Protein AF-A0A368GIK4-F1 (afdb_monomer_lite)

Sequence (205 aa):
LLLTFELLCTNVVSFQTNCDSGSQEEAEYNGGAEPEPEPLPSPTHKPSRCASDEFMCGDGSCIEKSLECNRKYDCADGTDETECEYFKAVMSRRKEEEQNGRNGNHHHGYGVPDRNNGNGHEEEAERRSEEDARRREEHERRLEIETKRRQEEEERRREEERRRQHEQSYTTNPPATVQFKEEYDDELPCLDHEFQCHTGECIDK

Radius of gyration: 47.11 Å; chains: 1; bounding box: 109×74×122 Å

Structure (mmCIF, N/CA/C/O backbone):
data_AF-A0A368GIK4-F1
#
_entry.id   AF-A0A368GIK4-F1
#
loop_
_atom_site.group_PDB
_atom_site.id
_atom_site.type_symbol
_atom_site.label_atom_id
_atom_site.label_alt_id
_atom_site.label_comp_id
_atom_site.label_asym_id
_atom_site.label_entity_id
_atom_site.label_seq_id
_atom_site.pdbx_PDB_ins_code
_atom_site.Cartn_x
_atom_site.Cartn_y
_atom_site.Cartn_z
_atom_site.occupancy
_atom_site.B_iso_or_equiv
_atom_site.auth_seq_id
_atom_site.auth_comp_id
_atom_site.auth_asym_id
_atom_site.auth_atom_id
_atom_site.pdbx_PDB_model_num
ATOM 1 N N . LEU A 1 1 ? -42.879 -43.380 15.498 1.00 41.62 1 LEU A N 1
ATOM 2 C CA . LEU A 1 1 ? -42.433 -43.842 14.163 1.00 41.62 1 LEU A CA 1
ATOM 3 C C . LEU A 1 1 ? -41.113 -43.151 13.868 1.00 41.62 1 LEU A C 1
ATOM 5 O O . LEU A 1 1 ? -41.017 -41.960 14.128 1.00 41.62 1 LEU A O 1
ATOM 9 N N . LEU A 1 2 ? -40.093 -43.918 13.489 1.00 38.62 2 LEU A N 1
ATOM 10 C CA . LEU A 1 2 ? -38.705 -43.457 13.367 1.00 38.62 2 LEU A CA 1
ATOM 11 C C . LEU A 1 2 ? -38.378 -42.975 11.945 1.00 38.62 2 LEU A C 1
ATOM 13 O O . LEU A 1 2 ? -39.069 -43.346 11.001 1.00 38.62 2 LEU A O 1
ATOM 17 N N . LEU A 1 3 ? -37.223 -42.303 11.857 1.00 40.81 3 LEU A N 1
ATOM 18 C CA . LEU A 1 3 ? -36.368 -42.059 10.683 1.00 40.81 3 LEU A CA 1
ATOM 19 C C . LEU A 1 3 ? -36.493 -40.692 9.999 1.00 40.81 3 LEU A C 1
ATOM 21 O O . LEU A 1 3 ? -36.991 -40.547 8.888 1.00 40.81 3 LEU A O 1
ATOM 25 N N . THR A 1 4 ? -35.852 -39.715 10.637 1.00 51.75 4 THR A N 1
ATOM 26 C CA . THR A 1 4 ? -34.975 -38.775 9.930 1.00 51.75 4 THR A CA 1
ATOM 27 C C . THR A 1 4 ? -33.837 -39.537 9.241 1.00 51.75 4 THR A C 1
ATOM 29 O O . THR A 1 4 ? -33.138 -40.306 9.905 1.00 51.75 4 THR A O 1
ATOM 32 N N . PHE A 1 5 ? -33.584 -39.271 7.961 1.00 49.12 5 PHE A N 1
ATOM 33 C CA . PHE A 1 5 ? -32.257 -39.461 7.376 1.00 49.12 5 PHE A CA 1
ATOM 34 C C . PHE A 1 5 ? -32.032 -38.400 6.301 1.00 49.12 5 PHE A C 1
ATOM 36 O O . PHE A 1 5 ? -32.886 -38.197 5.439 1.00 49.12 5 PHE A O 1
ATOM 43 N N . GLU A 1 6 ? -30.910 -37.694 6.388 1.00 49.44 6 GLU A N 1
ATOM 44 C CA . GLU A 1 6 ? -30.492 -36.752 5.354 1.00 49.44 6 GLU A CA 1
ATOM 45 C C . GLU A 1 6 ? -30.046 -37.497 4.096 1.00 49.44 6 GLU A C 1
ATOM 47 O O . GLU A 1 6 ? -29.487 -38.590 4.182 1.00 49.44 6 GLU A O 1
ATOM 52 N N . LEU A 1 7 ? -30.161 -36.842 2.942 1.00 52.94 7 LEU A N 1
ATOM 53 C CA . LEU A 1 7 ? -29.124 -36.940 1.920 1.00 52.94 7 LEU A CA 1
ATOM 54 C C . LEU A 1 7 ? -28.971 -35.568 1.251 1.00 52.94 7 LEU A C 1
ATOM 56 O O . LEU A 1 7 ? -29.885 -35.079 0.588 1.00 52.94 7 LEU A O 1
ATOM 60 N N . LEU A 1 8 ? -27.822 -34.935 1.477 1.00 51.66 8 LEU A N 1
ATOM 61 C CA . LEU A 1 8 ? -27.397 -33.720 0.782 1.00 51.66 8 LEU A CA 1
ATOM 62 C C . LEU A 1 8 ? -26.739 -34.065 -0.566 1.00 51.66 8 LEU A C 1
ATOM 64 O O . LEU A 1 8 ? -26.284 -35.190 -0.767 1.00 51.66 8 LEU A O 1
ATOM 68 N N . CYS A 1 9 ? -26.588 -33.030 -1.404 1.00 44.31 9 CYS A N 1
ATOM 69 C CA . CYS A 1 9 ? -25.807 -32.988 -2.654 1.00 44.31 9 CYS A CA 1
ATOM 70 C C . CYS A 1 9 ? -26.457 -33.725 -3.857 1.00 44.31 9 CYS A C 1
ATOM 72 O O . CYS A 1 9 ? -26.941 -34.839 -3.723 1.00 44.31 9 CYS A O 1
ATOM 74 N N . THR A 1 10 ? -26.503 -33.172 -5.077 1.00 51.03 10 THR A N 1
ATOM 75 C CA . THR A 1 10 ? -25.668 -32.121 -5.702 1.00 51.03 10 THR A CA 1
ATOM 76 C C . THR A 1 10 ? -26.451 -31.134 -6.595 1.00 51.03 10 THR A C 1
ATOM 78 O O . THR A 1 10 ? -27.554 -31.405 -7.055 1.00 51.03 10 THR A O 1
ATOM 81 N N . ASN A 1 11 ? -25.830 -29.977 -6.863 1.00 47.97 11 ASN A N 1
ATOM 82 C CA . ASN A 1 11 ? -26.284 -28.927 -7.789 1.00 47.97 11 ASN A CA 1
ATOM 83 C C . ASN A 1 11 ? -26.394 -29.388 -9.260 1.00 47.97 11 ASN A C 1
ATOM 85 O O . ASN A 1 11 ? -25.589 -30.211 -9.690 1.00 47.97 11 ASN A O 1
ATOM 89 N N . VAL A 1 12 ? -27.245 -28.722 -10.060 1.00 50.31 12 VAL A N 1
ATOM 90 C CA . VAL A 1 12 ? -26.845 -27.788 -11.152 1.00 50.31 12 VAL A CA 1
ATOM 91 C C . VAL A 1 12 ? -28.089 -27.072 -11.732 1.00 50.31 12 VAL A C 1
ATOM 93 O O . VAL A 1 12 ? -29.222 -27.475 -11.488 1.00 50.31 12 VAL A O 1
ATOM 96 N N . VAL A 1 13 ? -27.869 -25.929 -12.391 1.00 43.88 13 VAL A N 1
ATOM 97 C CA . VAL A 1 13 ? -28.800 -24.794 -12.560 1.00 43.88 13 VAL A CA 1
ATOM 98 C C . VAL A 1 13 ? -29.250 -24.612 -14.021 1.00 43.88 13 VAL A C 1
ATOM 100 O O . VAL A 1 13 ? -28.459 -24.894 -14.918 1.00 43.88 13 VAL A O 1
ATOM 103 N N . SER A 1 14 ? -30.452 -24.046 -14.238 1.00 41.38 14 SER A N 1
ATOM 104 C CA . SER A 1 14 ? -30.835 -23.020 -15.260 1.00 41.38 14 SER A CA 1
ATOM 105 C C . SER A 1 14 ? -32.265 -23.260 -15.778 1.00 41.38 14 SER A C 1
ATOM 107 O O . SER A 1 14 ? -32.524 -24.274 -16.411 1.00 41.38 14 SER A O 1
ATOM 109 N N . PHE A 1 15 ? -33.278 -22.503 -15.342 1.00 36.94 15 PHE A N 1
ATOM 110 C CA . PHE A 1 15 ? -33.688 -21.143 -15.763 1.00 36.94 15 PHE A CA 1
ATOM 111 C C . PHE A 1 15 ? -34.254 -21.020 -17.193 1.00 36.94 15 PHE A C 1
ATOM 113 O O . PHE A 1 15 ? -33.539 -21.159 -18.180 1.00 36.94 15 PHE A O 1
ATOM 120 N N . GLN A 1 16 ? -35.552 -20.692 -17.259 1.00 49.88 16 GLN A N 1
ATOM 121 C CA . GLN A 1 16 ? -36.292 -20.233 -18.442 1.00 49.88 16 GLN A CA 1
ATOM 122 C C . GLN A 1 16 ? -35.773 -18.897 -18.998 1.00 49.88 16 GLN A C 1
ATOM 124 O O . GLN A 1 16 ? -35.466 -18.004 -18.212 1.00 49.88 16 GLN A O 1
ATOM 129 N N . THR A 1 17 ? -35.957 -18.691 -20.308 1.00 44.12 17 THR A N 1
ATOM 130 C CA . THR A 1 17 ? -36.699 -17.532 -20.857 1.00 44.12 17 THR A CA 1
ATOM 131 C C . THR A 1 17 ? -37.402 -17.901 -22.176 1.00 44.12 17 THR A C 1
ATOM 133 O O . THR A 1 17 ? -36.931 -18.760 -22.917 1.00 44.12 17 THR A O 1
ATOM 136 N N . ASN A 1 18 ? -38.558 -17.278 -22.441 1.00 46.84 18 ASN A N 1
ATOM 137 C CA . ASN A 1 18 ? -39.366 -17.444 -23.662 1.00 46.84 18 ASN A CA 1
ATOM 138 C C . ASN A 1 18 ? -39.147 -16.267 -24.640 1.00 46.84 18 ASN A C 1
ATOM 140 O O . ASN A 1 18 ? -38.666 -15.212 -24.228 1.00 46.84 18 ASN A O 1
ATOM 144 N N . CYS A 1 19 ? -39.565 -16.422 -25.902 1.00 37.84 19 CYS A N 1
ATOM 145 C CA . CYS A 1 19 ? -39.555 -15.373 -26.935 1.00 37.84 19 CYS A CA 1
ATOM 146 C C . CYS A 1 19 ? -40.983 -14.961 -27.346 1.00 37.84 19 CYS A C 1
ATOM 148 O O . CYS A 1 19 ? -41.825 -15.843 -27.470 1.00 37.84 19 CYS A O 1
ATOM 150 N N . ASP A 1 20 ? -41.213 -13.666 -27.617 1.00 38.59 20 ASP A N 1
ATOM 151 C CA . ASP A 1 20 ? -42.385 -13.099 -28.327 1.00 38.59 20 ASP A CA 1
ATOM 152 C C . ASP A 1 20 ? -42.159 -11.587 -28.635 1.00 38.59 20 ASP A C 1
ATOM 154 O O . ASP A 1 20 ? -41.253 -10.998 -28.046 1.00 38.59 20 ASP A O 1
ATOM 158 N N . SER A 1 21 ? -42.966 -10.841 -29.416 1.00 51.50 21 SER A N 1
ATOM 159 C CA . SER A 1 21 ? -43.470 -11.044 -30.800 1.00 51.50 21 SER A CA 1
ATOM 160 C C . SER A 1 21 ? -44.220 -9.783 -31.303 1.00 51.50 21 SER A C 1
ATOM 162 O O . SER A 1 21 ? -45.350 -9.543 -30.888 1.00 51.50 21 SER A O 1
ATOM 164 N N . GLY A 1 22 ? -43.653 -9.023 -32.256 1.00 40.34 22 GLY A N 1
ATOM 165 C CA . GLY A 1 22 ? -44.354 -7.938 -32.991 1.00 40.34 22 GLY A CA 1
ATOM 166 C C . GLY A 1 22 ? -44.588 -6.611 -32.227 1.00 40.34 22 GLY A C 1
ATOM 167 O O . GLY A 1 22 ? -44.360 -6.542 -31.026 1.00 40.34 22 GLY A O 1
ATOM 168 N N . SER A 1 23 ? -45.015 -5.505 -32.861 1.00 43.66 23 SER A N 1
ATOM 169 C CA . SER A 1 23 ? -45.265 -5.242 -34.299 1.00 43.66 23 SER A CA 1
ATOM 170 C C . SER A 1 23 ? -45.420 -3.733 -34.623 1.00 43.66 23 SER A C 1
ATOM 172 O O . SER A 1 23 ? -46.097 -3.034 -33.882 1.00 43.66 23 SER A O 1
ATOM 174 N N . GLN A 1 24 ? -44.845 -3.303 -35.758 1.00 42.78 24 GLN A N 1
ATOM 175 C CA . GLN A 1 24 ? -45.218 -2.214 -36.704 1.00 42.78 24 GLN A CA 1
ATOM 176 C C . GLN A 1 24 ? -46.030 -0.961 -36.276 1.00 42.78 24 GLN A C 1
ATOM 178 O O . GLN A 1 24 ? -47.184 -1.063 -35.876 1.00 42.78 24 GLN A O 1
ATOM 183 N N . GLU A 1 25 ? -45.513 0.212 -36.675 1.00 49.19 25 GLU A N 1
ATOM 184 C CA . GLU A 1 25 ? -46.268 1.293 -37.349 1.00 49.19 25 GLU A CA 1
ATOM 185 C C . GLU A 1 25 ? -45.452 1.768 -38.575 1.00 49.19 25 GLU A C 1
ATOM 187 O O . GLU A 1 25 ? -44.220 1.750 -38.532 1.00 49.19 25 GLU A O 1
ATOM 192 N N . GLU A 1 26 ? -46.110 2.159 -39.675 1.00 49.81 26 GLU A N 1
ATOM 193 C CA . GLU A 1 26 ? -45.463 2.613 -40.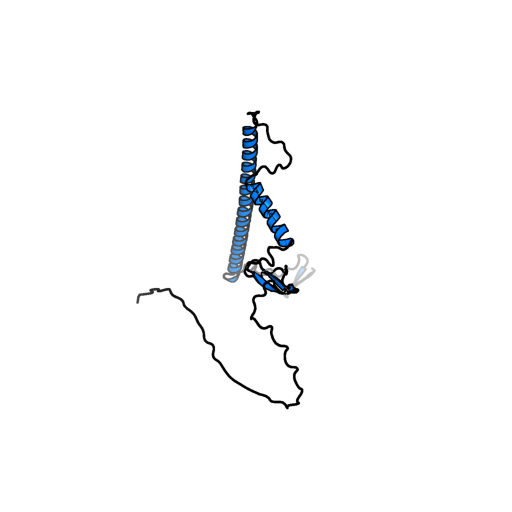923 1.00 49.81 26 GLU A CA 1
ATOM 194 C C . GLU A 1 26 ? -45.729 4.102 -41.198 1.00 49.81 26 GLU A C 1
ATOM 196 O O . GLU A 1 26 ? -46.850 4.574 -41.012 1.00 49.81 26 GLU A O 1
ATOM 201 N N . ALA A 1 27 ? -44.724 4.826 -41.709 1.00 48.38 27 ALA A N 1
ATOM 202 C CA . ALA A 1 27 ? -44.880 6.196 -42.203 1.00 48.38 27 ALA A CA 1
ATOM 203 C C . ALA A 1 27 ? -43.956 6.500 -43.406 1.00 48.38 27 ALA A C 1
ATOM 205 O O . ALA A 1 27 ? -42.757 6.710 -43.264 1.00 48.38 27 ALA A O 1
ATOM 206 N N . GLU A 1 28 ? -44.579 6.505 -44.584 1.00 44.66 28 GLU A N 1
ATOM 207 C CA . GLU A 1 28 ? -44.320 7.299 -45.799 1.00 44.66 28 GLU A CA 1
ATOM 208 C C . GLU A 1 28 ? -42.877 7.633 -46.261 1.00 44.66 28 GLU A C 1
ATOM 210 O O . GLU A 1 28 ? -42.158 8.487 -45.746 1.00 44.66 28 GLU A O 1
ATOM 215 N N . TYR A 1 29 ? -42.551 7.030 -47.407 1.00 46.50 29 TYR A N 1
ATOM 216 C CA . TYR A 1 29 ? -41.429 7.284 -48.313 1.00 46.50 29 TYR A CA 1
ATOM 217 C C . TYR A 1 29 ? -41.259 8.751 -48.759 1.00 46.50 29 TYR A C 1
ATOM 219 O O . TYR A 1 29 ? -42.188 9.363 -49.284 1.00 46.50 29 TYR A O 1
ATOM 227 N N . ASN A 1 30 ? -40.017 9.249 -48.720 1.00 50.16 30 ASN A N 1
ATOM 228 C CA . ASN A 1 30 ? -39.507 10.256 -49.658 1.00 50.16 30 ASN A CA 1
ATOM 229 C C . ASN A 1 30 ? -38.050 9.932 -50.016 1.00 50.16 30 ASN A C 1
ATOM 231 O O . ASN A 1 30 ? -37.215 9.740 -49.136 1.00 50.16 30 ASN A O 1
ATOM 235 N N . GLY A 1 31 ? -37.750 9.845 -51.313 1.00 48.59 31 GLY A N 1
ATOM 236 C CA . GLY A 1 31 ? -36.442 9.408 -51.798 1.00 48.59 31 GLY A CA 1
ATOM 237 C C . GLY A 1 31 ? -35.353 10.478 -51.689 1.00 48.59 31 GLY A C 1
ATOM 238 O O . GLY A 1 31 ? -35.516 11.596 -52.174 1.00 48.59 31 GLY A O 1
ATOM 239 N N . GLY A 1 32 ? -34.203 10.087 -51.144 1.00 42.41 32 GLY A N 1
ATOM 240 C CA . GLY A 1 32 ? -32.915 10.750 -51.323 1.00 42.41 32 GLY A CA 1
ATOM 241 C C . GLY A 1 32 ? -31.873 9.681 -51.639 1.00 42.41 32 GLY A C 1
ATOM 242 O O . GLY A 1 32 ? -31.874 8.632 -51.001 1.00 42.41 32 GLY A O 1
ATOM 243 N N . ALA A 1 33 ? -31.029 9.904 -52.648 1.00 52.88 33 ALA A N 1
ATOM 244 C CA . ALA A 1 33 ? -29.964 8.962 -52.975 1.00 52.88 33 ALA A CA 1
ATOM 245 C C . ALA A 1 33 ? -28.905 8.986 -51.863 1.00 52.88 33 ALA A C 1
ATOM 247 O O . ALA A 1 33 ? -28.261 10.010 -51.635 1.00 52.88 33 ALA A O 1
ATOM 248 N N . GLU A 1 34 ? -28.760 7.862 -51.170 1.00 48.38 34 GLU A N 1
ATOM 249 C CA . 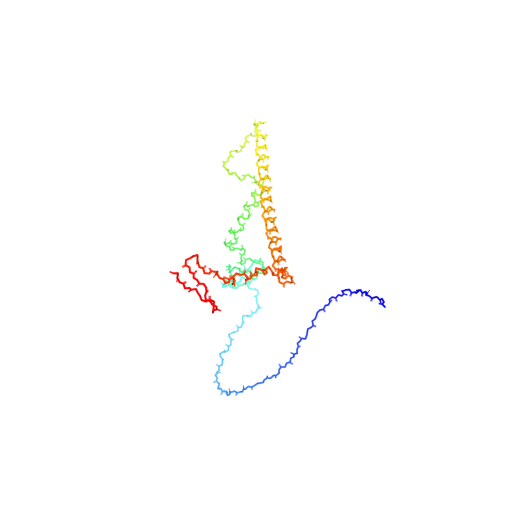GLU A 1 34 ? -27.730 7.644 -50.159 1.00 48.38 34 GLU A CA 1
ATOM 250 C C . GLU A 1 34 ? -26.350 7.595 -50.845 1.00 48.38 34 GLU A C 1
ATOM 252 O O . GLU A 1 34 ? -26.212 6.905 -51.861 1.00 48.38 34 GLU A O 1
ATOM 257 N N . PRO A 1 35 ? -25.337 8.344 -50.369 1.00 52.94 35 PRO A N 1
ATOM 258 C CA . PRO A 1 35 ? -23.992 8.236 -50.914 1.00 52.94 35 PRO A CA 1
ATOM 259 C C . PRO A 1 35 ? -23.420 6.853 -50.589 1.00 52.94 35 PRO A C 1
ATOM 261 O O . PRO A 1 35 ? -23.374 6.441 -49.432 1.00 52.94 35 PRO A O 1
ATOM 264 N N . GLU A 1 36 ? -22.989 6.153 -51.636 1.00 53.44 36 GLU A N 1
ATOM 265 C CA . GLU A 1 36 ? -22.348 4.840 -51.571 1.00 53.44 36 GLU A CA 1
ATOM 266 C C . GLU A 1 36 ? -21.175 4.856 -50.567 1.00 53.44 36 GLU A C 1
ATOM 268 O O . GLU A 1 36 ? -20.327 5.750 -50.652 1.00 53.44 36 GLU A O 1
ATOM 273 N N . PRO A 1 37 ? -21.107 3.915 -49.602 1.00 62.00 37 PRO A N 1
ATOM 274 C CA . PRO A 1 37 ? -20.008 3.876 -48.645 1.00 62.00 37 PRO A CA 1
ATOM 275 C C . PRO A 1 37 ? -18.694 3.572 -49.369 1.00 62.00 37 PRO A C 1
ATOM 277 O O . PRO A 1 37 ? -18.614 2.623 -50.151 1.00 62.00 37 PRO A O 1
ATOM 280 N N . GLU A 1 38 ? -17.660 4.372 -49.097 1.00 59.81 38 GLU A N 1
ATOM 281 C CA . GLU A 1 38 ? -16.351 4.214 -49.735 1.00 59.81 38 GLU A CA 1
ATOM 282 C C . GLU A 1 38 ? -15.785 2.794 -49.519 1.00 59.81 38 GLU A C 1
ATOM 284 O O . GLU A 1 38 ? -15.943 2.213 -48.438 1.00 59.81 38 GLU A O 1
ATOM 289 N N . PRO A 1 39 ? -15.144 2.196 -50.542 1.00 64.38 39 PRO A N 1
ATOM 290 C CA . PRO A 1 39 ? -14.784 0.786 -50.514 1.00 64.38 39 PRO A CA 1
ATOM 291 C C . PRO A 1 39 ? -13.716 0.478 -49.458 1.00 64.38 39 PRO A C 1
ATOM 293 O O . PRO A 1 39 ? -12.639 1.074 -49.437 1.00 64.38 39 PRO A O 1
ATOM 296 N N . LEU A 1 40 ? -14.005 -0.530 -48.630 1.00 51.84 40 LEU A N 1
ATOM 297 C CA . LEU A 1 40 ? -13.078 -1.097 -47.648 1.00 51.84 40 LEU A CA 1
ATOM 298 C C . LEU A 1 40 ? -11.742 -1.513 -48.306 1.00 51.84 40 LEU A C 1
ATOM 300 O O . LEU A 1 40 ? -11.759 -2.066 -49.411 1.00 51.84 40 LEU A O 1
ATOM 304 N N . PRO A 1 41 ? -10.587 -1.319 -47.639 1.00 60.97 41 PRO A N 1
ATOM 305 C CA . PRO A 1 41 ? -9.284 -1.651 -48.210 1.00 60.97 41 PRO A CA 1
ATOM 306 C C . PRO A 1 41 ? -9.121 -3.160 -48.470 1.00 60.97 41 PRO A C 1
ATOM 308 O O . PRO A 1 41 ? -9.329 -4.003 -47.596 1.00 60.97 41 PRO A O 1
ATOM 311 N N . SER A 1 42 ? -8.721 -3.500 -49.697 1.00 50.06 42 SER A N 1
ATOM 312 C CA . SER A 1 42 ? -8.627 -4.876 -50.204 1.00 50.06 42 SER A CA 1
ATOM 313 C C . SER A 1 42 ? -7.399 -5.643 -49.666 1.00 50.06 42 SER A C 1
ATOM 315 O O . SER A 1 42 ? -6.268 -5.200 -49.884 1.00 50.06 42 SER A O 1
ATOM 317 N N . PRO A 1 43 ? -7.550 -6.842 -49.068 1.00 69.94 43 PRO A N 1
ATOM 318 C CA . PRO A 1 43 ? -6.465 -7.521 -48.351 1.00 69.94 43 PRO A CA 1
ATOM 319 C C . PRO A 1 43 ? -5.668 -8.517 -49.221 1.00 69.94 43 PRO A C 1
ATOM 321 O O . PRO A 1 43 ? -5.623 -9.710 -48.923 1.00 69.94 43 PRO A O 1
ATOM 324 N N . THR A 1 44 ? -5.025 -8.071 -50.310 1.00 56.53 44 THR A N 1
ATOM 325 C CA . THR A 1 44 ? -4.218 -8.975 -51.172 1.00 56.53 44 THR A CA 1
ATOM 326 C C . THR A 1 44 ? -2.933 -8.368 -51.743 1.00 56.53 44 THR A C 1
ATOM 328 O O . THR A 1 44 ? -2.709 -8.402 -52.952 1.00 56.53 44 THR A O 1
ATOM 331 N N . HIS A 1 45 ? -2.043 -7.887 -50.878 1.00 52.41 45 HIS A N 1
ATOM 332 C CA . HIS A 1 45 ? -0.585 -7.974 -51.051 1.00 52.41 45 HIS A CA 1
ATOM 333 C C . HIS A 1 45 ? 0.037 -7.823 -49.661 1.00 52.41 45 HIS A C 1
ATOM 335 O O . HIS A 1 45 ? -0.318 -6.887 -48.959 1.00 52.41 45 HIS A O 1
ATOM 341 N N . LYS A 1 46 ? 0.977 -8.693 -49.262 1.00 52.47 46 LYS A N 1
ATOM 342 C CA . LYS A 1 46 ? 1.927 -8.306 -48.208 1.00 52.47 46 LYS A CA 1
ATOM 343 C C . LYS A 1 46 ? 2.858 -7.284 -48.855 1.00 52.47 46 LYS A C 1
ATOM 345 O O . LYS A 1 46 ? 3.628 -7.694 -49.732 1.00 52.47 46 LYS A O 1
ATOM 350 N N . PRO A 1 47 ? 2.782 -5.984 -48.529 1.00 53.91 47 PRO A N 1
ATOM 351 C CA . PRO A 1 47 ? 3.718 -5.047 -49.109 1.00 53.91 47 PRO A CA 1
ATOM 352 C C . PRO A 1 47 ? 5.092 -5.351 -48.493 1.00 53.91 47 PRO A C 1
ATOM 354 O O . PRO A 1 47 ? 5.197 -5.765 -47.340 1.00 53.91 47 PRO A O 1
ATOM 357 N N . SER A 1 48 ? 6.174 -5.200 -49.257 1.00 62.00 48 SER A N 1
ATOM 358 C CA . SER A 1 48 ? 7.528 -5.504 -48.758 1.00 62.00 48 SER A CA 1
ATOM 359 C C . SER A 1 48 ? 7.998 -4.555 -47.643 1.00 62.00 48 SER A C 1
ATOM 361 O O . SER A 1 48 ? 9.071 -4.760 -47.074 1.00 62.00 48 SER A O 1
ATOM 363 N N . ARG A 1 49 ? 7.201 -3.513 -47.373 1.00 70.25 49 ARG A N 1
ATOM 364 C CA . ARG A 1 49 ? 7.224 -2.538 -46.274 1.00 70.25 49 ARG A CA 1
ATOM 365 C C . ARG A 1 49 ? 5.781 -2.051 -46.100 1.00 70.25 49 ARG A C 1
ATOM 367 O O . ARG A 1 49 ? 5.119 -1.898 -47.123 1.00 70.25 49 ARG A O 1
ATOM 374 N N . CYS A 1 50 ? 5.308 -1.795 -44.882 1.00 85.19 50 CYS A N 1
ATOM 375 C CA . CYS A 1 50 ? 3.980 -1.200 -44.663 1.00 85.19 50 CYS A CA 1
ATOM 376 C C . CYS A 1 50 ? 3.832 0.168 -45.366 1.00 85.19 50 CYS A C 1
ATOM 378 O O . CYS A 1 50 ? 4.826 0.761 -45.807 1.00 85.19 50 CYS A O 1
ATOM 380 N N . ALA A 1 51 ? 2.599 0.660 -45.501 1.00 85.44 51 ALA A N 1
ATOM 381 C CA . ALA A 1 51 ? 2.323 1.980 -46.063 1.00 85.44 51 ALA A CA 1
ATOM 382 C C . ALA A 1 51 ? 2.971 3.110 -45.233 1.00 85.44 51 ALA A C 1
ATOM 384 O O . ALA A 1 51 ? 3.383 2.918 -44.092 1.00 85.44 51 ALA A O 1
ATOM 385 N N . SER A 1 52 ? 3.058 4.320 -45.798 1.00 83.06 52 SER A N 1
ATOM 386 C CA . SER A 1 52 ? 3.645 5.501 -45.130 1.00 83.06 52 SER A CA 1
ATOM 387 C C . SER A 1 52 ? 2.985 5.867 -43.796 1.00 83.06 52 SER A C 1
ATOM 389 O O . SER A 1 52 ? 3.627 6.458 -42.920 1.00 83.06 52 SER A O 1
ATOM 391 N N . ASP A 1 53 ? 1.711 5.509 -43.673 1.00 88.75 53 ASP A N 1
ATOM 392 C CA . ASP A 1 53 ? 0.800 5.861 -42.587 1.00 88.75 53 ASP A CA 1
ATOM 393 C C . ASP A 1 53 ? 0.455 4.637 -41.715 1.00 88.75 53 ASP A C 1
ATOM 395 O O . ASP A 1 53 ? -0.445 4.682 -40.877 1.00 88.75 53 ASP A O 1
ATOM 399 N N . GLU A 1 54 ? 1.218 3.553 -41.881 1.00 91.88 54 GLU A N 1
ATOM 400 C CA . GLU A 1 54 ? 1.163 2.329 -41.084 1.00 91.88 54 GLU A CA 1
ATOM 401 C C . GLU A 1 54 ? 2.459 2.147 -40.277 1.00 91.88 54 GLU A C 1
ATOM 403 O O . GLU A 1 54 ? 3.556 2.502 -40.719 1.00 91.88 54 GLU A O 1
ATOM 408 N N . PHE A 1 55 ? 2.335 1.548 -39.095 1.00 92.38 55 PHE A N 1
ATOM 409 C CA . PHE A 1 55 ? 3.450 1.030 -38.309 1.00 92.38 55 PHE A CA 1
ATOM 410 C C . PHE A 1 55 ? 3.662 -0.457 -38.629 1.00 92.38 55 PHE A C 1
ATOM 412 O O . PHE A 1 55 ? 2.699 -1.210 -38.784 1.00 92.38 55 PHE A O 1
ATOM 419 N N . MET A 1 56 ? 4.924 -0.883 -38.730 1.00 93.06 56 MET A N 1
ATOM 420 C CA . MET A 1 56 ? 5.291 -2.280 -38.971 1.00 93.06 56 MET A CA 1
ATOM 421 C C . MET A 1 56 ? 5.682 -2.952 -37.657 1.00 93.06 56 MET A C 1
ATOM 423 O O . MET A 1 56 ? 6.742 -2.656 -37.105 1.00 93.06 56 MET A O 1
ATOM 427 N N . CYS A 1 57 ? 4.853 -3.887 -37.206 1.00 93.69 57 CYS A N 1
ATOM 428 C CA . CYS A 1 57 ? 5.123 -4.741 -36.057 1.00 93.69 57 CYS A CA 1
ATOM 429 C C . CYS A 1 57 ? 6.366 -5.626 -36.294 1.00 93.69 57 CYS A C 1
ATOM 431 O O . CYS A 1 57 ? 6.726 -5.934 -37.437 1.00 93.69 57 CYS A O 1
ATOM 433 N N . GLY A 1 58 ? 7.012 -6.09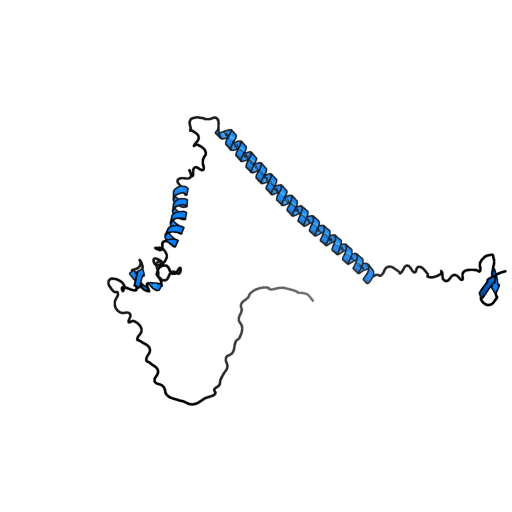0 -35.223 1.00 90.31 58 GLY A N 1
ATOM 434 C CA . GLY A 1 58 ? 8.175 -6.985 -35.283 1.00 90.31 58 GLY A CA 1
ATOM 435 C C . GLY A 1 58 ? 7.873 -8.365 -35.884 1.00 90.31 58 GLY A C 1
ATOM 436 O O . GLY A 1 58 ? 8.755 -8.978 -36.488 1.00 90.31 58 GLY A O 1
ATOM 437 N N . ASP A 1 59 ? 6.621 -8.822 -35.803 1.00 88.88 59 ASP A N 1
ATOM 438 C CA . ASP A 1 59 ? 6.101 -10.012 -36.487 1.00 88.88 59 ASP A CA 1
ATOM 439 C C . ASP A 1 59 ? 5.886 -9.811 -38.007 1.00 88.88 59 ASP A C 1
ATOM 441 O O . ASP A 1 59 ? 5.623 -10.770 -38.743 1.00 88.88 59 ASP A O 1
ATOM 445 N N . GLY A 1 60 ? 6.039 -8.576 -38.496 1.00 88.75 60 GLY A N 1
ATOM 446 C CA . GLY A 1 60 ? 5.851 -8.188 -39.891 1.00 88.75 60 GLY A CA 1
ATOM 447 C C . GLY A 1 60 ? 4.390 -7.977 -40.303 1.00 88.75 60 GLY A C 1
ATOM 448 O O . GLY A 1 60 ? 4.097 -8.001 -41.503 1.00 88.75 60 GLY A O 1
ATOM 449 N N . SER A 1 61 ? 3.472 -7.814 -39.347 1.00 90.25 61 SER A N 1
ATOM 450 C CA . SER A 1 61 ? 2.143 -7.240 -39.590 1.00 90.25 61 SER A CA 1
ATOM 451 C C . SER A 1 61 ? 2.200 -5.705 -39.670 1.00 90.25 61 SER A C 1
ATOM 453 O O . SER A 1 61 ? 3.188 -5.081 -39.279 1.00 90.25 61 SER A O 1
ATOM 455 N N . CYS A 1 62 ? 1.156 -5.103 -40.244 1.00 93.25 62 CYS A N 1
ATOM 456 C CA . CYS A 1 62 ? 1.005 -3.656 -40.376 1.00 93.25 62 CYS A CA 1
ATOM 457 C C . CYS A 1 62 ? -0.247 -3.221 -39.607 1.00 93.25 62 CYS A C 1
ATOM 459 O O . CYS A 1 62 ? -1.303 -3.837 -39.769 1.00 93.25 62 CYS A O 1
ATOM 461 N N . ILE A 1 63 ? -0.125 -2.169 -38.802 1.00 93.12 63 ILE A N 1
ATOM 462 C CA . ILE A 1 63 ? -1.234 -1.509 -38.098 1.00 93.12 63 ILE A CA 1
ATOM 463 C C . ILE A 1 63 ? -1.261 -0.026 -38.479 1.00 93.12 63 ILE A C 1
ATOM 465 O O . ILE A 1 63 ? -0.266 0.501 -38.975 1.00 93.12 63 ILE A O 1
ATOM 469 N N . GLU A 1 64 ? -2.366 0.680 -38.241 1.00 94.88 64 GLU A N 1
ATOM 470 C CA . GLU A 1 64 ? -2.378 2.135 -38.425 1.00 94.88 64 GLU A CA 1
ATOM 471 C C . GLU A 1 64 ? -1.339 2.812 -37.521 1.00 94.88 64 GLU A C 1
ATOM 473 O O . GLU A 1 64 ? -1.201 2.483 -36.344 1.00 94.88 64 GLU A O 1
ATOM 478 N N . LYS A 1 65 ? -0.657 3.838 -38.031 1.00 92.56 65 LYS A N 1
ATOM 479 C CA . LYS A 1 65 ? 0.309 4.629 -37.251 1.00 92.56 65 LYS A CA 1
ATOM 480 C C . LYS A 1 65 ? -0.325 5.419 -36.096 1.00 92.56 65 LYS A C 1
ATOM 482 O O . LYS A 1 65 ? 0.370 5.859 -35.190 1.00 92.56 65 LYS A O 1
ATOM 487 N N . SER A 1 66 ? -1.648 5.582 -36.115 1.00 94.19 66 SER A N 1
ATOM 488 C CA . SER A 1 66 ? -2.453 6.094 -34.997 1.00 94.19 66 SER A CA 1
ATOM 489 C C . SER A 1 66 ? -2.409 5.184 -33.759 1.00 94.19 66 SER A C 1
ATOM 491 O O . SER A 1 66 ? -2.709 5.645 -32.656 1.00 94.19 66 SER A O 1
ATOM 493 N N . LEU A 1 67 ? -2.048 3.907 -33.942 1.00 95.12 67 LEU A N 1
ATOM 494 C CA . LEU A 1 67 ? -2.027 2.883 -32.904 1.00 95.12 67 LEU A CA 1
ATOM 495 C C . LEU A 1 67 ? -0.632 2.672 -32.288 1.00 95.12 67 LEU A C 1
ATOM 497 O O . LEU A 1 67 ? -0.539 2.091 -31.215 1.00 95.12 67 LEU A O 1
ATOM 501 N N . GLU A 1 68 ? 0.431 3.199 -32.901 1.00 95.06 68 GLU A N 1
ATOM 502 C CA . GLU A 1 68 ? 1.784 3.205 -32.327 1.00 95.06 68 GLU A CA 1
ATOM 503 C C . GLU A 1 68 ? 1.798 3.991 -30.996 1.00 95.06 68 GLU A C 1
ATOM 505 O O . GLU A 1 68 ? 1.435 5.170 -30.948 1.00 95.06 68 GLU A O 1
ATOM 510 N N . CYS A 1 69 ? 2.233 3.352 -29.905 1.00 96.69 69 CYS A N 1
ATOM 511 C CA . CYS A 1 69 ? 2.296 3.930 -28.558 1.00 96.69 69 CYS A CA 1
ATOM 512 C C . CYS A 1 69 ? 0.963 4.469 -27.988 1.00 96.69 69 CYS A C 1
ATOM 514 O O . CYS A 1 69 ? 0.962 5.427 -27.198 1.00 96.69 69 CYS A O 1
ATOM 516 N N . ASN A 1 70 ? -0.174 3.866 -28.351 1.00 95.75 70 ASN A N 1
ATOM 517 C CA . ASN A 1 70 ? -1.513 4.263 -27.899 1.00 95.75 70 ASN A CA 1
ATOM 518 C C . ASN A 1 70 ? -1.866 3.784 -26.457 1.00 95.75 70 ASN A C 1
ATOM 520 O O . ASN A 1 70 ? -2.853 4.250 -25.875 1.00 95.75 70 ASN A O 1
ATOM 524 N N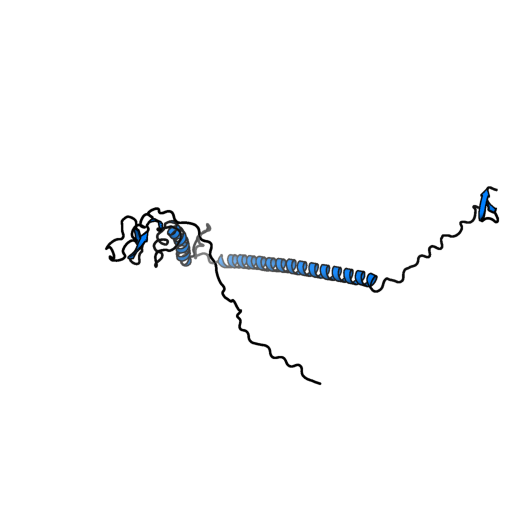 . ARG A 1 71 ? -1.011 2.943 -25.850 1.00 94.62 71 ARG A N 1
ATOM 525 C CA . ARG A 1 71 ? -1.132 2.197 -24.573 1.00 94.62 71 ARG A CA 1
ATOM 526 C C . ARG A 1 71 ? -1.978 0.918 -24.611 1.00 94.62 71 ARG A C 1
ATOM 528 O O . ARG A 1 71 ? -2.408 0.443 -23.551 1.00 94.62 71 ARG A O 1
ATOM 535 N N . LYS A 1 72 ? -2.202 0.335 -25.783 1.00 95.38 72 LYS A N 1
ATOM 536 C CA . LYS A 1 72 ? -2.928 -0.922 -25.985 1.00 95.38 72 LYS A CA 1
ATOM 537 C C . LYS A 1 72 ? -2.238 -1.703 -27.097 1.00 95.38 72 LYS A C 1
ATOM 539 O O . LYS A 1 72 ? -2.134 -1.236 -28.215 1.00 95.38 72 LYS A O 1
ATOM 544 N N . TYR A 1 73 ? -1.842 -2.930 -26.770 1.00 96.44 73 TYR A N 1
ATOM 545 C CA . TYR A 1 73 ? -1.238 -3.855 -27.722 1.00 96.44 73 TYR A CA 1
ATOM 546 C C . TYR A 1 73 ? -2.224 -4.192 -28.851 1.00 96.44 73 TYR A C 1
ATOM 548 O O . TYR A 1 73 ? -3.219 -4.891 -28.631 1.00 96.44 73 TYR A O 1
ATOM 556 N N . ASP A 1 74 ? -1.929 -3.677 -30.037 1.00 95.50 74 ASP A N 1
ATOM 557 C CA . ASP A 1 74 ? -2.587 -3.918 -31.315 1.00 95.50 74 ASP A CA 1
ATOM 558 C C . ASP A 1 74 ? -1.724 -4.812 -32.233 1.00 95.50 74 ASP A C 1
ATOM 560 O O . ASP A 1 74 ? -2.274 -5.608 -32.998 1.00 95.50 74 ASP A O 1
ATOM 564 N N . CYS A 1 75 ? -0.389 -4.796 -32.097 1.00 94.94 75 CYS A N 1
ATOM 565 C CA . CYS A 1 75 ? 0.480 -5.833 -32.671 1.00 94.94 75 CYS A CA 1
ATOM 566 C C . CYS A 1 75 ? 0.347 -7.172 -31.918 1.00 94.94 75 CYS A C 1
ATOM 568 O O . CYS A 1 75 ? 0.290 -7.214 -30.687 1.00 94.94 75 CYS A O 1
ATOM 570 N N . ALA A 1 76 ? 0.426 -8.301 -32.635 1.00 93.50 76 ALA A N 1
ATOM 571 C CA . ALA A 1 76 ? 0.378 -9.638 -32.023 1.00 93.50 76 ALA A CA 1
ATOM 572 C C . ALA A 1 76 ? 1.604 -9.967 -31.141 1.00 93.50 76 ALA A C 1
ATOM 574 O O . ALA A 1 76 ? 1.519 -10.818 -30.253 1.00 93.50 76 ALA A O 1
ATOM 575 N N . ASP A 1 77 ? 2.733 -9.293 -31.372 1.00 93.25 77 ASP A N 1
ATOM 576 C CA . ASP A 1 77 ? 3.945 -9.349 -30.545 1.00 93.25 77 ASP A CA 1
ATOM 577 C C . ASP A 1 77 ? 4.058 -8.184 -29.538 1.00 93.25 77 ASP A C 1
ATOM 579 O O . ASP A 1 77 ? 4.980 -8.162 -28.721 1.00 93.25 77 ASP A O 1
ATOM 583 N N . GLY A 1 78 ? 3.125 -7.226 -29.584 1.00 94.31 78 GLY A N 1
ATOM 584 C CA . GLY A 1 78 ? 3.106 -6.023 -28.755 1.00 94.31 78 GLY A CA 1
ATOM 585 C C . GLY A 1 78 ? 4.223 -5.004 -29.027 1.00 94.31 78 GLY A C 1
ATOM 586 O O . GLY A 1 78 ? 4.540 -4.192 -28.152 1.00 94.31 78 GLY A O 1
ATOM 587 N N . THR A 1 79 ? 4.894 -5.061 -30.182 1.00 95.81 79 THR A N 1
ATOM 588 C CA . THR A 1 79 ? 6.025 -4.159 -30.501 1.00 95.81 79 THR A CA 1
ATOM 589 C C . THR A 1 79 ? 5.646 -2.687 -30.644 1.00 95.81 79 THR A C 1
ATOM 591 O O . THR A 1 79 ? 6.457 -1.825 -30.308 1.00 95.81 79 THR A O 1
ATOM 594 N N . ASP A 1 80 ? 4.406 -2.411 -31.033 1.00 95.56 80 ASP A N 1
ATOM 595 C CA . ASP A 1 80 ? 3.747 -1.101 -31.029 1.00 95.56 80 ASP A CA 1
ATOM 596 C C . ASP A 1 80 ? 3.733 -0.391 -29.672 1.00 95.56 80 ASP A C 1
ATOM 598 O O . ASP A 1 80 ? 3.669 0.834 -29.635 1.00 95.56 80 ASP A O 1
ATOM 602 N N . GLU A 1 81 ? 3.816 -1.137 -28.568 1.00 96.69 81 GLU A N 1
ATOM 603 C CA . GLU A 1 81 ? 3.867 -0.579 -27.212 1.00 96.69 81 GLU A CA 1
ATOM 604 C C . GLU A 1 81 ? 5.200 -0.842 -26.501 1.00 96.69 81 GLU A C 1
ATOM 606 O O . GLU A 1 81 ? 5.663 -0.013 -25.712 1.00 96.69 81 GLU A O 1
ATOM 611 N N . THR A 1 82 ? 5.853 -1.979 -26.769 1.00 94.94 82 THR A N 1
ATOM 612 C CA . THR A 1 82 ? 7.116 -2.325 -26.093 1.00 94.94 82 THR A CA 1
ATOM 613 C C . THR A 1 82 ? 8.315 -1.500 -26.568 1.00 94.94 82 THR A C 1
ATOM 615 O O . THR A 1 82 ? 9.254 -1.285 -25.797 1.00 94.94 82 THR A O 1
ATOM 618 N N . GLU A 1 83 ? 8.282 -0.959 -27.790 1.00 91.56 83 GLU A N 1
ATOM 619 C CA . GLU A 1 83 ? 9.331 -0.066 -28.296 1.00 91.56 83 GLU A CA 1
ATOM 620 C C . GLU A 1 83 ? 9.127 1.414 -27.917 1.00 91.56 83 GLU A C 1
ATOM 622 O O . GLU A 1 83 ? 9.979 2.256 -28.211 1.00 91.56 83 GLU A O 1
ATOM 627 N N . CYS A 1 84 ? 8.061 1.755 -27.196 1.00 94.94 84 CYS A N 1
ATOM 628 C CA . CYS A 1 84 ? 7.788 3.128 -26.784 1.00 94.94 84 CYS A CA 1
ATOM 629 C C . CYS A 1 84 ? 8.707 3.600 -25.650 1.00 94.94 84 CYS A C 1
ATOM 631 O O . CYS A 1 84 ? 9.009 2.858 -24.713 1.00 94.94 84 CYS A O 1
ATOM 633 N N . GLU A 1 85 ? 9.081 4.883 -25.664 1.00 94.06 85 GLU A N 1
ATOM 634 C CA . GLU A 1 85 ? 9.952 5.492 -24.642 1.00 94.06 85 GLU A CA 1
ATOM 635 C C . GLU A 1 85 ? 9.428 5.297 -23.211 1.00 94.06 85 GLU A C 1
ATOM 637 O O . GLU A 1 85 ? 10.202 5.058 -22.285 1.00 94.06 85 GLU A O 1
ATOM 642 N N . TYR A 1 86 ? 8.105 5.331 -23.017 1.00 92.94 86 TYR A N 1
ATOM 643 C CA . TYR A 1 86 ? 7.505 5.110 -21.702 1.00 92.94 86 TYR A CA 1
ATOM 644 C C . TYR A 1 86 ? 7.684 3.657 -21.219 1.00 92.94 86 TYR A C 1
ATOM 646 O O . TYR A 1 86 ? 7.943 3.434 -20.036 1.00 92.94 86 TYR A O 1
ATOM 654 N N . PHE A 1 87 ? 7.593 2.673 -22.120 1.00 92.19 87 PHE A N 1
ATOM 655 C CA . PHE A 1 87 ? 7.796 1.260 -21.804 1.00 92.19 87 PHE A CA 1
ATOM 656 C C . PHE A 1 87 ? 9.279 0.983 -21.548 1.00 92.19 87 PHE A C 1
ATOM 658 O O . PHE A 1 87 ? 9.636 0.400 -20.522 1.00 92.19 87 PHE A O 1
ATOM 665 N N . LYS A 1 88 ? 10.159 1.513 -22.407 1.00 91.62 88 LYS A N 1
ATOM 666 C CA . LYS A 1 88 ? 11.618 1.491 -22.227 1.00 91.62 88 LYS A CA 1
ATOM 667 C C . LYS A 1 88 ? 12.041 2.088 -20.883 1.00 91.62 88 LYS A C 1
ATOM 669 O O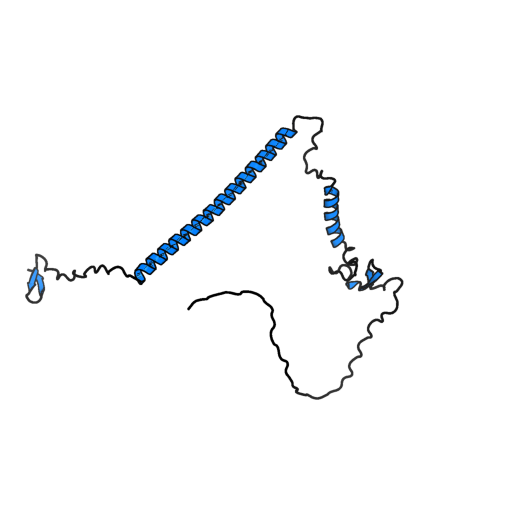 . LYS A 1 88 ? 12.851 1.473 -20.195 1.00 91.62 88 LYS A O 1
ATOM 674 N N . ALA A 1 89 ? 11.447 3.205 -20.458 1.00 89.69 89 ALA A N 1
ATOM 675 C CA . ALA A 1 89 ? 11.711 3.837 -19.160 1.00 89.69 89 ALA A CA 1
ATOM 676 C C . ALA A 1 89 ? 11.186 3.041 -17.945 1.00 89.69 89 ALA A C 1
ATOM 678 O O . ALA A 1 89 ? 11.723 3.166 -16.843 1.00 89.69 89 ALA A O 1
ATOM 679 N N . VAL A 1 90 ? 10.146 2.218 -18.111 1.00 87.81 90 VAL A N 1
ATOM 680 C CA . VAL A 1 90 ? 9.675 1.291 -17.064 1.00 87.81 90 VAL A CA 1
ATOM 681 C C . VAL A 1 90 ? 10.565 0.045 -16.999 1.00 87.81 90 VAL A C 1
ATOM 683 O O . VAL A 1 90 ? 10.906 -0.418 -15.908 1.00 87.81 90 VAL A O 1
ATOM 686 N N . MET A 1 91 ? 10.979 -0.481 -18.152 1.00 85.69 91 MET A N 1
ATOM 687 C CA . MET A 1 91 ? 11.791 -1.696 -18.242 1.00 85.69 91 MET A CA 1
ATOM 688 C C . MET A 1 91 ? 13.272 -1.463 -17.926 1.00 85.69 91 MET A C 1
ATOM 690 O O . MET A 1 91 ? 13.909 -2.360 -17.375 1.00 85.69 91 MET A O 1
ATOM 694 N N . SER A 1 92 ? 13.823 -0.273 -18.195 1.00 84.50 92 SER A N 1
ATOM 695 C CA . SER A 1 92 ? 15.186 0.091 -17.781 1.00 84.50 92 SER A CA 1
ATOM 696 C C . SER A 1 92 ? 15.341 0.014 -16.263 1.00 84.50 92 SER A C 1
ATOM 698 O O . SER A 1 92 ? 16.260 -0.645 -15.783 1.00 84.50 92 SER A O 1
ATOM 700 N N . ARG A 1 93 ? 14.375 0.558 -15.512 1.00 76.88 93 ARG A N 1
ATOM 701 C CA . ARG A 1 93 ? 14.345 0.509 -14.042 1.00 76.88 93 ARG A CA 1
ATOM 702 C C . ARG A 1 93 ? 14.337 -0.925 -13.502 1.00 76.88 93 ARG A C 1
ATOM 704 O O . ARG A 1 93 ? 15.117 -1.240 -12.611 1.00 76.88 93 ARG A O 1
ATOM 711 N N . ARG A 1 94 ? 13.534 -1.827 -14.084 1.00 76.06 94 ARG A N 1
ATOM 712 C CA . ARG A 1 94 ? 13.568 -3.256 -13.706 1.00 76.06 94 ARG A CA 1
ATOM 713 C C . ARG A 1 94 ? 14.886 -3.938 -14.073 1.00 76.06 94 ARG A C 1
ATOM 715 O O . ARG A 1 94 ? 15.379 -4.777 -13.328 1.00 76.06 94 ARG A O 1
ATOM 722 N N . LYS A 1 95 ? 15.478 -3.589 -15.216 1.00 72.06 95 LYS A N 1
ATOM 723 C CA . LYS A 1 95 ? 16.756 -4.162 -15.661 1.00 72.06 95 LYS A CA 1
ATOM 724 C C . LYS A 1 95 ? 17.924 -3.713 -14.777 1.00 72.06 95 LYS A C 1
ATOM 726 O O . LYS A 1 95 ? 18.834 -4.501 -14.525 1.00 72.06 95 LYS A O 1
ATOM 731 N N . GLU A 1 96 ? 17.877 -2.483 -14.270 1.00 65.44 96 GLU A N 1
ATOM 732 C CA . GLU A 1 96 ? 18.787 -1.976 -13.239 1.00 65.44 96 GLU A CA 1
ATOM 733 C C . GLU A 1 96 ? 18.629 -2.755 -11.923 1.00 65.44 96 GLU A C 1
ATOM 735 O O . GLU A 1 96 ? 19.635 -3.118 -11.313 1.00 65.44 96 GLU A O 1
ATOM 740 N N . GLU A 1 97 ? 17.401 -3.087 -11.514 1.00 64.31 97 GLU A N 1
ATOM 741 C CA . GLU A 1 97 ? 17.128 -3.938 -10.344 1.00 64.31 97 GLU A CA 1
ATOM 742 C C . GLU A 1 97 ? 17.647 -5.378 -10.536 1.00 64.31 97 GLU A C 1
ATOM 744 O O . GLU A 1 97 ? 18.300 -5.913 -9.643 1.00 64.31 97 GLU A O 1
ATOM 749 N N . GLU A 1 98 ? 17.461 -5.999 -11.706 1.00 65.06 98 GLU A N 1
ATOM 750 C CA . GLU A 1 98 ? 17.957 -7.359 -11.988 1.00 65.06 98 GLU A CA 1
ATOM 751 C C . GLU A 1 98 ? 19.490 -7.437 -12.111 1.00 65.06 98 GLU A C 1
ATOM 753 O O . GLU A 1 98 ? 20.106 -8.408 -11.658 1.00 65.06 98 GLU A O 1
ATOM 758 N N . GLN A 1 99 ? 20.139 -6.414 -12.680 1.00 61.44 99 GLN A N 1
ATOM 759 C CA . GLN A 1 99 ? 21.604 -6.359 -12.766 1.00 61.44 99 GLN A CA 1
ATOM 760 C C . GLN A 1 99 ? 22.249 -6.014 -11.409 1.00 61.44 99 GLN A C 1
ATOM 762 O O . GLN A 1 99 ? 23.263 -6.621 -11.046 1.00 61.44 99 GLN A O 1
ATOM 767 N N . ASN A 1 100 ? 21.624 -5.153 -10.595 1.00 56.25 100 ASN A N 1
ATOM 768 C CA . ASN A 1 100 ? 22.007 -4.970 -9.187 1.00 56.25 100 ASN A CA 1
ATOM 769 C C . ASN A 1 100 ? 21.603 -6.156 -8.290 1.00 56.25 100 ASN A C 1
ATOM 771 O O . ASN A 1 100 ? 22.205 -6.351 -7.241 1.00 56.25 100 ASN A O 1
ATOM 775 N N . GLY A 1 101 ? 20.673 -7.014 -8.716 1.00 54.81 101 GLY A N 1
ATOM 776 C CA . GLY A 1 101 ? 20.318 -8.256 -8.022 1.00 54.81 101 GLY A CA 1
ATOM 777 C C . GLY A 1 101 ? 21.441 -9.302 -7.995 1.00 54.81 101 GLY A C 1
ATOM 778 O O . GLY A 1 101 ? 21.438 -10.189 -7.144 1.00 54.81 101 GLY A O 1
ATOM 779 N N . ARG A 1 102 ? 22.440 -9.187 -8.887 1.00 56.59 102 ARG A N 1
ATOM 780 C CA . ARG A 1 102 ? 23.720 -9.922 -8.792 1.00 56.59 102 ARG A CA 1
ATOM 781 C C . ARG A 1 102 ? 24.861 -9.066 -8.248 1.00 56.59 102 ARG A C 1
ATOM 783 O O . ARG A 1 102 ? 25.704 -9.588 -7.525 1.00 56.59 102 ARG A O 1
ATOM 790 N N . ASN A 1 103 ? 24.856 -7.764 -8.526 1.00 54.09 103 ASN A N 1
ATOM 791 C CA . ASN A 1 103 ? 25.766 -6.795 -7.914 1.00 54.09 103 ASN A CA 1
ATOM 792 C C . ASN A 1 103 ? 25.098 -6.103 -6.717 1.00 54.09 103 ASN A C 1
ATOM 794 O O . ASN A 1 103 ? 24.932 -4.884 -6.710 1.00 54.09 103 ASN A O 1
ATOM 798 N N . GLY A 1 104 ? 24.743 -6.893 -5.695 1.00 50.41 104 GLY A N 1
ATOM 799 C CA . GLY A 1 104 ? 24.094 -6.453 -4.451 1.00 50.41 104 GLY A CA 1
ATOM 800 C C . GLY A 1 104 ? 25.004 -5.634 -3.527 1.00 50.41 104 GLY A C 1
ATOM 801 O O . GLY A 1 104 ? 25.050 -5.870 -2.325 1.00 50.41 104 GLY A O 1
ATOM 802 N N . ASN A 1 105 ? 25.751 -4.691 -4.097 1.00 55.50 105 ASN A N 1
ATOM 803 C CA . ASN A 1 105 ? 26.594 -3.718 -3.418 1.00 55.50 105 ASN A CA 1
ATOM 804 C C . ASN A 1 105 ? 26.125 -2.304 -3.798 1.00 55.50 105 ASN A C 1
ATOM 806 O O . ASN A 1 105 ? 26.911 -1.467 -4.245 1.00 55.50 105 ASN A O 1
ATOM 810 N N . HIS A 1 106 ? 24.816 -2.057 -3.660 1.00 49.50 106 HIS A N 1
ATOM 811 C CA . HIS A 1 106 ? 24.248 -0.721 -3.803 1.00 49.50 106 HIS A CA 1
ATOM 812 C C . HIS A 1 106 ? 24.614 0.108 -2.569 1.00 49.50 106 HIS A C 1
ATOM 814 O O . HIS A 1 106 ? 24.007 0.034 -1.501 1.00 49.50 106 HIS A O 1
ATOM 820 N N . HIS A 1 107 ? 25.719 0.829 -2.727 1.00 48.12 107 HIS A N 1
ATOM 821 C CA . HIS A 1 107 ? 26.477 1.457 -1.661 1.00 48.12 107 HIS A CA 1
ATOM 822 C C . HIS A 1 107 ? 25.826 2.780 -1.236 1.00 48.12 107 HIS A C 1
ATOM 824 O O . HIS A 1 107 ? 26.200 3.858 -1.696 1.00 48.12 107 HIS A O 1
ATOM 830 N N . HIS A 1 108 ? 24.839 2.709 -0.340 1.00 53.69 108 HIS A N 1
ATOM 831 C CA . HIS A 1 108 ? 24.298 3.886 0.347 1.00 53.69 108 HIS A CA 1
ATOM 832 C C . HIS A 1 108 ? 25.283 4.422 1.404 1.00 53.69 108 HIS A C 1
ATOM 834 O O . HIS A 1 108 ? 25.018 4.370 2.599 1.00 53.69 108 HIS A O 1
ATOM 840 N N . GLY A 1 109 ? 26.413 4.981 0.964 1.00 53.47 109 GLY A N 1
ATOM 841 C CA . GLY A 1 109 ? 27.154 5.982 1.739 1.00 53.47 109 GLY A CA 1
ATOM 842 C C . GLY A 1 109 ? 27.742 5.549 3.090 1.00 53.47 109 GLY A C 1
ATOM 843 O O . GLY A 1 109 ? 27.721 6.343 4.027 1.00 53.47 109 GLY A O 1
ATOM 844 N N . TYR A 1 110 ? 28.318 4.351 3.203 1.00 47.88 110 TYR A N 1
ATOM 845 C CA . TYR A 1 110 ? 29.242 4.003 4.296 1.00 47.88 110 TYR A CA 1
ATOM 846 C C . TYR A 1 110 ? 30.287 3.001 3.799 1.00 47.88 110 TYR A C 1
ATOM 848 O O . TYR A 1 110 ? 29.940 1.989 3.202 1.00 47.88 110 TYR A O 1
ATOM 856 N N . GLY A 1 111 ? 31.575 3.320 3.979 1.00 48.62 111 GLY A N 1
ATOM 857 C CA . GLY A 1 111 ? 32.705 2.636 3.333 1.00 48.62 111 GLY A CA 1
ATOM 858 C C . GLY A 1 111 ? 32.651 1.106 3.401 1.00 48.62 111 GLY A C 1
ATOM 859 O O . GLY A 1 111 ? 32.287 0.540 4.427 1.00 48.62 111 GLY A O 1
ATOM 860 N N . VAL A 1 112 ? 33.039 0.435 2.307 1.00 51.62 112 VAL A N 1
ATOM 861 C CA . VAL A 1 112 ? 33.242 -1.024 2.311 1.00 51.62 112 VAL A CA 1
ATOM 862 C C . VAL A 1 112 ? 34.275 -1.352 3.398 1.00 51.62 112 VAL A C 1
ATOM 864 O O . VAL A 1 112 ? 35.382 -0.811 3.321 1.00 51.62 112 VAL A O 1
ATOM 867 N N . PRO A 1 113 ? 33.962 -2.195 4.400 1.00 55.22 113 PRO A N 1
ATOM 868 C CA . PRO A 1 113 ? 34.934 -2.549 5.420 1.00 55.22 113 PRO A CA 1
ATOM 869 C C . PRO A 1 113 ? 36.060 -3.367 4.786 1.00 55.22 113 PRO A C 1
ATOM 871 O O . PRO A 1 113 ? 35.832 -4.387 4.130 1.00 55.22 113 PRO A O 1
ATOM 874 N N . ASP A 1 114 ? 37.286 -2.888 4.974 1.00 55.25 114 ASP A N 1
ATOM 875 C CA . ASP A 1 114 ? 38.497 -3.559 4.523 1.00 55.25 114 ASP A CA 1
ATOM 876 C C . ASP A 1 114 ? 38.582 -4.949 5.180 1.00 55.25 114 ASP A C 1
ATOM 878 O O . ASP A 1 114 ? 38.531 -5.078 6.407 1.00 55.25 114 ASP A O 1
ATOM 882 N N . ARG A 1 115 ? 38.709 -6.007 4.366 1.00 57.19 115 ARG A N 1
ATOM 883 C CA . ARG A 1 115 ? 38.695 -7.414 4.820 1.00 57.19 115 ARG A CA 1
ATOM 884 C C . ARG A 1 115 ? 39.893 -7.803 5.700 1.00 57.19 115 ARG A C 1
ATOM 886 O O . ARG A 1 115 ? 40.002 -8.961 6.092 1.00 57.19 115 ARG A O 1
ATOM 893 N N . ASN A 1 116 ? 40.770 -6.856 6.022 1.00 58.44 116 ASN A N 1
ATOM 894 C CA . ASN A 1 116 ? 41.940 -7.046 6.872 1.00 58.44 116 ASN A CA 1
ATOM 895 C C . ASN A 1 116 ? 41.720 -6.709 8.363 1.00 58.44 116 ASN A C 1
ATOM 897 O O . ASN A 1 116 ? 42.676 -6.798 9.129 1.00 58.44 116 ASN A O 1
ATOM 901 N N . ASN A 1 117 ? 40.506 -6.342 8.808 1.00 57.12 117 ASN A N 1
ATOM 902 C CA . ASN A 1 117 ? 40.242 -6.022 10.222 1.00 57.12 117 ASN A CA 1
ATOM 903 C C . ASN A 1 117 ? 39.212 -6.964 10.882 1.00 57.12 117 ASN A C 1
ATOM 905 O O . ASN A 1 117 ? 38.012 -6.693 10.915 1.00 57.12 117 ASN A O 1
ATOM 909 N N . GLY A 1 118 ? 39.697 -8.081 11.429 1.00 56.28 118 GLY A N 1
ATOM 910 C CA . GLY A 1 118 ? 38.892 -9.199 11.948 1.00 56.28 118 GLY A CA 1
ATOM 911 C C . GLY A 1 118 ? 38.135 -8.986 13.268 1.00 56.28 118 GLY A C 1
ATOM 912 O O . GLY A 1 118 ? 37.755 -9.979 13.872 1.00 56.28 118 GLY A O 1
ATOM 913 N N . ASN A 1 119 ? 37.910 -7.744 13.715 1.00 57.28 119 ASN A N 1
ATOM 914 C CA . ASN A 1 119 ? 37.296 -7.432 15.020 1.00 57.28 119 ASN A CA 1
ATOM 915 C C . ASN A 1 119 ? 35.931 -6.706 14.943 1.00 57.28 119 ASN A C 1
ATOM 917 O O . ASN A 1 119 ? 35.390 -6.346 15.980 1.00 57.28 119 ASN A O 1
ATOM 921 N N . GLY A 1 120 ? 35.375 -6.448 13.749 1.00 54.97 120 GLY A N 1
ATOM 922 C CA . GLY A 1 120 ? 34.148 -5.636 13.591 1.00 54.97 120 GLY A CA 1
ATOM 923 C C . GLY A 1 120 ? 32.850 -6.391 13.265 1.00 54.97 120 GLY A C 1
ATOM 924 O O . GLY A 1 120 ? 31.773 -5.803 13.322 1.00 54.97 120 GLY A O 1
ATOM 925 N N . HIS A 1 121 ? 32.923 -7.674 12.895 1.00 59.59 121 HIS A N 1
ATOM 926 C CA . HIS A 1 121 ? 31.754 -8.419 12.401 1.00 59.59 121 HIS A CA 1
ATOM 927 C C . HIS A 1 121 ? 30.802 -8.900 13.510 1.00 59.59 121 HIS A C 1
ATOM 929 O O . HIS A 1 121 ? 29.601 -9.011 13.266 1.00 59.59 121 HIS A O 1
ATOM 935 N N . GLU A 1 122 ? 31.315 -9.166 14.713 1.00 63.16 122 GLU A N 1
ATOM 936 C CA . GLU A 1 122 ? 30.516 -9.649 15.849 1.00 63.16 122 GLU A CA 1
ATOM 937 C C . GLU A 1 122 ? 29.639 -8.519 16.420 1.00 63.16 122 GLU A C 1
ATOM 939 O O . GLU A 1 122 ? 28.423 -8.671 16.505 1.00 63.16 122 GLU A O 1
ATOM 944 N N . GLU A 1 123 ? 30.209 -7.331 16.647 1.00 68.38 123 GLU A N 1
ATOM 945 C CA . GLU A 1 123 ? 29.490 -6.141 17.142 1.00 68.38 123 GLU A CA 1
ATOM 946 C C . GLU A 1 123 ? 28.395 -5.638 16.172 1.00 68.38 123 GLU A C 1
ATOM 948 O O . GLU A 1 123 ? 27.407 -5.020 16.577 1.00 68.38 123 GLU A O 1
ATOM 953 N N . GLU A 1 124 ? 28.529 -5.875 14.861 1.00 73.12 124 GLU A N 1
ATOM 954 C CA . GLU A 1 124 ? 27.449 -5.585 13.907 1.00 73.12 124 GLU A CA 1
ATOM 955 C C . GLU A 1 124 ? 26.335 -6.646 13.940 1.00 73.12 124 GLU A C 1
ATOM 957 O O . GLU A 1 124 ? 25.155 -6.302 13.832 1.00 73.12 124 GLU A O 1
ATOM 962 N N . ALA A 1 125 ? 26.681 -7.922 14.134 1.00 80.62 125 ALA A N 1
ATOM 963 C CA . ALA A 1 125 ? 25.702 -8.994 14.299 1.00 80.62 125 ALA A CA 1
ATOM 964 C C . ALA A 1 125 ? 24.889 -8.828 15.597 1.00 80.62 125 ALA A C 1
ATOM 966 O O . ALA A 1 125 ? 23.668 -9.002 15.579 1.00 80.62 125 ALA A O 1
ATOM 967 N N . GLU A 1 126 ? 25.531 -8.417 16.693 1.00 85.94 126 GLU A N 1
ATOM 968 C CA . GLU A 1 126 ? 24.873 -8.118 17.969 1.00 85.94 126 GLU A CA 1
ATOM 969 C C . GLU A 1 126 ? 23.880 -6.956 17.841 1.00 85.94 126 GLU A C 1
ATOM 971 O O . GLU A 1 126 ? 22.704 -7.123 18.165 1.00 85.94 126 GLU A O 1
ATOM 976 N N . ARG A 1 127 ? 24.290 -5.818 17.260 1.00 84.62 127 ARG A N 1
ATOM 977 C CA . ARG A 1 127 ? 23.390 -4.666 17.040 1.00 84.62 127 ARG A CA 1
ATOM 978 C C . ARG A 1 127 ? 22.167 -5.013 16.184 1.00 84.62 127 ARG A C 1
ATOM 980 O O . ARG A 1 127 ? 21.068 -4.538 16.475 1.00 84.62 127 ARG A O 1
ATOM 987 N N . ARG A 1 128 ? 22.334 -5.864 15.162 1.00 85.44 128 ARG A N 1
ATOM 988 C CA . ARG A 1 128 ? 21.227 -6.392 14.340 1.00 85.44 128 ARG A CA 1
ATOM 989 C C . ARG A 1 128 ? 20.311 -7.320 15.153 1.00 85.44 128 ARG A C 1
ATOM 991 O O . ARG A 1 128 ? 19.093 -7.188 15.073 1.00 85.44 128 ARG A O 1
ATOM 998 N N . SER A 1 129 ? 20.885 -8.203 15.973 1.00 92.44 129 SER A N 1
ATOM 999 C CA . SER A 1 129 ? 20.142 -9.101 16.872 1.00 92.44 129 SER A CA 1
ATOM 1000 C C . SER A 1 129 ? 19.290 -8.328 17.886 1.00 92.44 129 SER A C 1
ATOM 1002 O O . SER A 1 129 ? 18.111 -8.641 18.074 1.00 92.44 129 SER A O 1
ATOM 1004 N N . GLU A 1 130 ? 19.844 -7.269 18.484 1.00 93.44 130 GLU A N 1
ATOM 1005 C CA . GLU A 1 130 ? 19.096 -6.371 19.365 1.00 93.44 130 GLU A CA 1
ATOM 1006 C C . GLU A 1 130 ? 17.973 -5.621 18.639 1.00 93.44 130 GLU A C 1
ATOM 1008 O O . GLU A 1 130 ? 16.894 -5.434 19.202 1.00 93.44 130 GLU A O 1
ATOM 1013 N N . GLU A 1 131 ? 18.204 -5.150 17.409 1.00 93.88 131 GLU A N 1
ATOM 1014 C CA . GLU A 1 131 ? 17.168 -4.456 16.643 1.00 93.88 131 GLU A CA 1
ATOM 1015 C C . GLU A 1 131 ? 16.003 -5.395 16.315 1.00 93.88 131 GLU A C 1
ATOM 1017 O O . GLU A 1 131 ? 14.844 -5.032 16.518 1.00 93.88 131 GLU A O 1
ATOM 1022 N N . ASP A 1 132 ? 16.293 -6.632 15.912 1.00 95.06 132 ASP A N 1
ATOM 1023 C CA . ASP A 1 132 ? 15.268 -7.654 15.714 1.00 95.06 132 ASP A CA 1
ATOM 1024 C C . ASP A 1 132 ? 14.563 -8.041 17.024 1.00 95.06 132 ASP A C 1
ATOM 1026 O O . ASP A 1 132 ? 13.357 -8.289 17.014 1.00 95.06 132 ASP A O 1
ATOM 1030 N N . ALA A 1 133 ? 15.260 -8.055 18.165 1.00 96.44 133 ALA A N 1
ATOM 1031 C CA . ALA A 1 133 ? 14.627 -8.243 19.472 1.00 96.44 133 ALA A CA 1
ATOM 1032 C C . ALA A 1 133 ? 13.650 -7.097 19.798 1.00 96.44 133 ALA A C 1
ATOM 1034 O O . ALA A 1 133 ? 12.489 -7.366 20.109 1.00 96.44 133 ALA A O 1
ATOM 1035 N N . ARG A 1 134 ? 14.070 -5.834 19.622 1.00 96.94 134 ARG A N 1
ATOM 1036 C CA . ARG A 1 134 ? 13.214 -4.643 19.792 1.00 96.94 134 ARG A CA 1
ATOM 1037 C C . ARG A 1 134 ? 11.985 -4.681 18.875 1.00 96.94 134 ARG A C 1
ATOM 1039 O O . ARG A 1 134 ? 10.879 -4.390 19.325 1.00 96.94 134 ARG A O 1
ATOM 1046 N N . ARG A 1 135 ? 12.151 -5.097 17.613 1.00 97.19 135 ARG A N 1
ATOM 1047 C CA . ARG A 1 135 ? 11.051 -5.256 16.640 1.00 97.19 135 ARG A CA 1
ATOM 1048 C C . ARG A 1 135 ? 10.058 -6.352 17.045 1.00 97.19 135 ARG A C 1
ATOM 1050 O O . ARG A 1 135 ? 8.853 -6.142 16.921 1.00 97.19 135 ARG A O 1
ATOM 1057 N N . ARG A 1 136 ? 10.534 -7.503 17.544 1.00 96.88 136 ARG A N 1
ATOM 1058 C CA . ARG A 1 136 ? 9.667 -8.588 18.056 1.00 96.88 136 ARG A CA 1
ATOM 1059 C C . ARG A 1 136 ? 8.858 -8.130 19.269 1.00 96.88 136 ARG A C 1
ATOM 1061 O O . ARG A 1 136 ? 7.648 -8.312 19.285 1.00 96.88 136 ARG A O 1
ATOM 1068 N N . GLU A 1 137 ? 9.513 -7.482 20.226 1.00 98.00 137 GLU A N 1
ATOM 1069 C CA . GLU A 1 137 ? 8.883 -6.952 21.440 1.00 98.00 137 GLU A CA 1
ATOM 1070 C C . GLU A 1 137 ? 7.856 -5.843 21.117 1.00 98.00 137 GLU A C 1
ATOM 1072 O O . GLU A 1 137 ? 6.785 -5.771 21.716 1.00 98.00 137 GLU A O 1
ATOM 1077 N N . GLU A 1 138 ? 8.128 -4.983 20.128 1.00 98.00 138 GLU A N 1
ATOM 1078 C CA . GLU A 1 138 ? 7.142 -4.007 19.647 1.00 98.00 138 GLU A CA 1
ATOM 1079 C C . GLU A 1 138 ? 5.942 -4.673 18.955 1.00 98.00 138 GLU A C 1
ATOM 1081 O O . GLU A 1 138 ? 4.800 -4.266 19.173 1.00 98.00 138 GLU A O 1
ATOM 1086 N N . HIS A 1 139 ? 6.175 -5.711 18.150 1.00 98.31 139 HIS A N 1
ATOM 1087 C CA . HIS A 1 139 ? 5.105 -6.488 17.525 1.00 98.31 139 HIS A CA 1
ATOM 1088 C C . HIS A 1 139 ? 4.223 -7.189 18.573 1.00 98.31 139 HIS A C 1
ATOM 1090 O O . HIS A 1 139 ? 2.998 -7.145 18.471 1.00 98.31 139 HIS A O 1
ATOM 1096 N N . GLU A 1 140 ? 4.826 -7.768 19.612 1.00 98.00 140 GLU A N 1
ATOM 1097 C CA . GLU A 1 140 ? 4.117 -8.372 20.744 1.00 98.00 140 GLU A CA 1
ATOM 1098 C C . GLU A 1 140 ? 3.270 -7.334 21.497 1.00 98.00 140 GLU A C 1
ATOM 1100 O O . GLU A 1 140 ? 2.059 -7.518 21.613 1.00 98.00 140 GLU A O 1
ATOM 1105 N N . ARG A 1 141 ? 3.837 -6.170 21.854 1.00 98.12 141 ARG A N 1
ATOM 1106 C CA . ARG A 1 141 ? 3.077 -5.043 22.438 1.00 98.12 141 ARG A CA 1
ATOM 1107 C C . ARG A 1 141 ? 1.878 -4.613 21.585 1.00 98.12 141 ARG A C 1
ATOM 1109 O O . ARG A 1 141 ? 0.822 -4.284 22.124 1.00 98.12 141 ARG A O 1
ATOM 1116 N N . ARG A 1 142 ? 2.013 -4.590 20.253 1.00 97.94 142 ARG A N 1
ATOM 1117 C CA . ARG A 1 142 ? 0.901 -4.250 19.344 1.00 97.94 142 ARG A CA 1
ATOM 1118 C C . ARG A 1 142 ? -0.222 -5.294 19.419 1.00 97.94 142 ARG A C 1
ATOM 1120 O O . ARG A 1 142 ? -1.387 -4.906 19.498 1.00 97.94 142 ARG A O 1
ATOM 1127 N N . LEU A 1 143 ? 0.119 -6.585 19.467 1.00 98.25 143 LEU A N 1
ATOM 1128 C CA . LEU A 1 143 ? -0.846 -7.679 19.649 1.00 98.25 143 LEU A CA 1
ATOM 1129 C C . LEU A 1 143 ? -1.512 -7.650 21.035 1.00 98.25 143 LEU A C 1
ATOM 1131 O O . LEU A 1 143 ? -2.717 -7.886 21.137 1.00 98.25 143 LEU A O 1
ATOM 1135 N N . GLU A 1 144 ? -0.779 -7.319 22.099 1.00 98.25 144 GLU A N 1
ATOM 1136 C CA . GLU A 1 144 ? -1.344 -7.128 23.444 1.00 98.25 144 GLU A CA 1
ATOM 1137 C C . GLU A 1 144 ? -2.364 -5.980 23.475 1.00 98.25 144 GLU A C 1
ATOM 1139 O O . GLU A 1 144 ? -3.464 -6.130 24.009 1.00 98.25 144 GLU A O 1
ATOM 1144 N N . ILE A 1 145 ? -2.050 -4.844 22.844 1.00 98.25 145 ILE A N 1
ATOM 1145 C CA . ILE A 1 145 ? -2.972 -3.702 22.740 1.00 98.25 145 ILE A CA 1
ATOM 1146 C C . ILE A 1 145 ? -4.229 -4.084 21.943 1.00 98.25 145 ILE A C 1
ATOM 1148 O O . ILE A 1 145 ? -5.342 -3.743 22.348 1.00 98.25 145 ILE A O 1
ATOM 1152 N N . GLU A 1 146 ? -4.085 -4.799 20.824 1.00 98.06 146 GLU A N 1
ATOM 1153 C CA . GLU A 1 146 ? -5.222 -5.244 20.010 1.00 98.06 146 GLU A CA 1
ATOM 1154 C C . GLU A 1 146 ? -6.106 -6.258 20.754 1.00 98.06 146 GLU A C 1
ATOM 1156 O O . GLU A 1 146 ? -7.331 -6.103 20.805 1.00 98.06 146 GLU A O 1
ATOM 1161 N N . THR A 1 147 ? -5.501 -7.264 21.389 1.00 98.19 147 THR A N 1
ATOM 1162 C CA . THR A 1 147 ? -6.237 -8.279 22.157 1.00 98.19 147 THR A CA 1
ATOM 1163 C C . THR A 1 147 ? -6.943 -7.677 23.368 1.00 98.19 147 THR A C 1
ATOM 1165 O O . THR A 1 147 ? -8.111 -8.004 23.592 1.00 98.19 147 THR A O 1
ATOM 1168 N N . LYS A 1 148 ? -6.311 -6.733 24.078 1.00 98.38 148 LYS A N 1
ATOM 1169 C CA . LYS A 1 148 ? -6.947 -5.978 25.165 1.00 98.38 148 LYS A CA 1
ATOM 1170 C C . LYS A 1 148 ? -8.139 -5.157 24.668 1.00 98.38 148 LYS A C 1
ATOM 1172 O O . LYS A 1 148 ? -9.220 -5.259 25.242 1.00 98.38 148 LYS A O 1
ATOM 1177 N N . ARG A 1 149 ? -7.998 -4.415 23.561 1.00 98.00 149 ARG A N 1
ATOM 1178 C CA . ARG A 1 149 ? -9.118 -3.663 22.955 1.00 98.00 149 ARG A CA 1
ATOM 1179 C C . ARG A 1 149 ? -10.295 -4.571 22.590 1.00 98.00 149 ARG A C 1
ATOM 1181 O O . ARG A 1 149 ? -11.443 -4.179 22.797 1.00 98.00 149 ARG A O 1
ATOM 1188 N N . ARG A 1 150 ? -10.021 -5.778 22.079 1.00 98.06 150 ARG A N 1
ATOM 1189 C CA . ARG A 1 150 ? -11.050 -6.782 21.761 1.00 98.06 150 ARG A CA 1
ATOM 1190 C C . ARG A 1 150 ? -11.745 -7.315 23.019 1.00 98.06 150 ARG A C 1
ATOM 1192 O O . ARG A 1 150 ? -12.964 -7.441 23.011 1.00 98.06 150 ARG A O 1
ATOM 1199 N N . GLN A 1 151 ? -10.996 -7.587 24.091 1.00 98.19 151 GLN A N 1
ATOM 1200 C CA . GLN A 1 151 ? -11.554 -8.012 25.382 1.00 98.19 151 GLN A CA 1
ATOM 1201 C C . GLN A 1 151 ? -12.436 -6.927 26.013 1.00 98.19 151 GLN A C 1
ATOM 1203 O O . GLN A 1 151 ? -13.560 -7.220 26.408 1.00 98.19 151 GLN A O 1
ATOM 1208 N N . GLU A 1 152 ? -11.979 -5.672 26.037 1.00 98.06 152 GLU A N 1
ATOM 1209 C CA . GLU A 1 152 ? -12.766 -4.536 26.538 1.00 98.06 152 GLU A CA 1
ATOM 1210 C C . GLU A 1 152 ? -14.055 -4.321 25.725 1.00 98.06 152 GLU A C 1
ATOM 1212 O O . GLU A 1 152 ? -15.087 -3.935 26.273 1.00 98.06 152 GLU A O 1
ATOM 1217 N N . GLU A 1 153 ? -14.030 -4.556 24.409 1.00 98.06 153 GLU A N 1
ATOM 1218 C CA . GLU A 1 153 ? -15.243 -4.494 23.588 1.00 98.06 153 GLU A CA 1
ATOM 1219 C C . GLU A 1 153 ? -16.208 -5.648 23.881 1.00 98.06 153 GLU A C 1
ATOM 1221 O O . GLU A 1 153 ? -17.416 -5.428 23.967 1.00 98.06 153 GLU A O 1
ATOM 1226 N N . GLU A 1 154 ? -15.694 -6.862 24.076 1.00 98.00 154 GLU A N 1
ATOM 1227 C CA . GLU A 1 154 ? -16.508 -8.013 24.465 1.00 98.00 154 GLU A CA 1
ATOM 1228 C C . GLU A 1 154 ? -17.129 -7.825 25.860 1.00 98.00 154 GLU A C 1
ATOM 1230 O O . GLU A 1 154 ? -18.306 -8.129 26.055 1.00 98.00 154 GLU A O 1
ATOM 1235 N N . GLU A 1 155 ? -16.388 -7.257 26.814 1.00 98.06 155 GLU A N 1
ATOM 1236 C CA . GLU A 1 155 ? -16.902 -6.916 28.142 1.00 98.06 155 GLU A CA 1
ATOM 1237 C C . GLU A 1 155 ? -18.016 -5.864 28.068 1.00 98.06 155 GLU A C 1
ATOM 1239 O O . GLU A 1 155 ? -19.091 -6.090 28.628 1.00 98.06 155 GLU A O 1
ATOM 1244 N N . ARG A 1 156 ? -17.830 -4.782 27.292 1.00 97.44 156 ARG A N 1
ATOM 1245 C CA . ARG A 1 156 ? -18.894 -3.790 27.037 1.00 97.44 156 ARG A CA 1
ATOM 1246 C C . ARG A 1 156 ? -20.146 -4.432 26.433 1.00 97.44 156 ARG A C 1
ATOM 1248 O O . ARG A 1 156 ? -21.251 -4.133 26.879 1.00 97.44 156 ARG A O 1
ATOM 1255 N N . ARG A 1 157 ? -19.992 -5.342 25.462 1.00 97.50 157 ARG A N 1
ATOM 1256 C CA . ARG A 1 157 ? -21.118 -6.081 24.854 1.00 97.50 157 ARG A CA 1
ATOM 1257 C C . ARG A 1 157 ? -21.846 -6.956 25.883 1.00 97.50 157 ARG A C 1
ATOM 1259 O O . ARG A 1 157 ? -23.073 -6.930 25.932 1.00 97.50 157 ARG A O 1
ATOM 1266 N N . ARG A 1 158 ? -21.114 -7.681 26.739 1.00 97.31 158 ARG A N 1
ATOM 1267 C CA . ARG A 1 158 ? -21.687 -8.502 27.827 1.00 97.31 158 ARG A CA 1
ATOM 1268 C C . ARG A 1 158 ? -22.375 -7.652 28.900 1.00 97.31 158 ARG A C 1
ATOM 1270 O O . ARG A 1 158 ? -23.385 -8.067 29.460 1.00 97.31 158 ARG A O 1
ATOM 1277 N N . GLU A 1 159 ? -21.848 -6.473 29.221 1.00 96.75 159 GLU A N 1
ATOM 1278 C CA . GLU A 1 159 ? -22.500 -5.537 30.141 1.00 96.75 159 GLU A CA 1
ATOM 1279 C C . GLU A 1 159 ? -23.784 -4.949 29.551 1.00 96.75 159 GLU A C 1
ATOM 1281 O O . GLU A 1 159 ? -24.807 -4.926 30.236 1.00 96.75 159 GLU A O 1
ATOM 1286 N N . GLU A 1 160 ? -23.768 -4.556 28.277 1.00 96.62 160 GLU A N 1
ATOM 1287 C CA . GLU A 1 160 ? -24.973 -4.109 27.582 1.00 96.62 160 GLU A CA 1
ATOM 1288 C C . GLU A 1 160 ? -26.027 -5.225 27.515 1.00 96.62 160 GLU A C 1
ATOM 1290 O O . GLU A 1 160 ? -27.203 -4.973 27.771 1.00 96.62 160 GLU A O 1
ATOM 1295 N N . GLU A 1 161 ? -25.622 -6.473 27.261 1.00 96.31 161 GLU A N 1
ATOM 1296 C CA . GLU A 1 161 ? -26.530 -7.620 27.295 1.00 96.31 161 GLU A CA 1
ATOM 1297 C C . GLU A 1 161 ? -27.125 -7.839 28.694 1.00 96.31 161 GLU A C 1
ATOM 1299 O O . GLU A 1 161 ? -28.345 -7.936 28.817 1.00 96.31 161 GLU A O 1
ATOM 1304 N N . ARG A 1 162 ? -26.312 -7.817 29.763 1.00 95.38 162 ARG A N 1
ATOM 1305 C CA . ARG A 1 162 ? -26.816 -7.872 31.152 1.00 95.38 162 ARG A CA 1
ATOM 1306 C C . ARG A 1 162 ? -27.803 -6.741 31.441 1.00 95.38 162 ARG A C 1
ATOM 1308 O O . ARG A 1 162 ? -28.824 -6.980 32.081 1.00 95.38 162 ARG A O 1
ATOM 1315 N N . ARG A 1 163 ? -27.537 -5.522 30.957 1.00 94.56 163 ARG A N 1
ATOM 1316 C CA . ARG A 1 163 ? -28.446 -4.378 31.108 1.00 94.56 163 ARG A CA 1
ATOM 1317 C C . ARG A 1 163 ? -29.764 -4.603 30.362 1.00 94.56 163 ARG A C 1
ATOM 1319 O O . ARG A 1 163 ? -30.813 -4.357 30.948 1.00 94.56 163 ARG A O 1
ATOM 1326 N N . ARG A 1 164 ? -29.727 -5.112 29.127 1.00 93.88 164 ARG A N 1
ATOM 1327 C CA . ARG A 1 164 ? -30.928 -5.464 28.345 1.00 93.88 164 ARG A CA 1
ATOM 1328 C C . ARG A 1 164 ? -31.724 -6.598 28.995 1.00 93.88 164 ARG A C 1
ATOM 1330 O O . ARG A 1 164 ? -32.944 -6.516 29.046 1.00 93.88 164 ARG A O 1
ATOM 1337 N N . GLN A 1 165 ? -31.060 -7.622 29.537 1.00 92.06 165 GLN A N 1
ATOM 1338 C CA . GLN A 1 165 ? -31.707 -8.705 30.290 1.00 92.06 165 GLN A CA 1
ATOM 1339 C C . GLN A 1 165 ? -32.352 -8.184 31.586 1.00 92.06 165 GLN A C 1
ATOM 1341 O O . GLN A 1 165 ? -33.474 -8.563 31.912 1.00 92.06 165 GLN A O 1
ATOM 1346 N N . HIS A 1 166 ? -31.683 -7.274 32.301 1.00 90.00 166 HIS A N 1
ATOM 1347 C CA . HIS A 1 166 ? -32.232 -6.601 33.480 1.00 90.00 166 HIS A CA 1
ATOM 1348 C C . HIS A 1 166 ? -33.465 -5.761 33.111 1.00 90.00 166 HIS A C 1
ATOM 1350 O O . HIS A 1 166 ? -34.516 -5.927 33.723 1.00 90.00 166 HIS A O 1
ATOM 1356 N N . GLU A 1 167 ? -33.393 -4.950 32.055 1.00 86.75 167 GLU A N 1
ATOM 1357 C CA . GLU A 1 167 ? -34.524 -4.181 31.515 1.00 86.75 167 GLU A CA 1
ATOM 1358 C C . GLU A 1 167 ? -35.693 -5.089 31.087 1.00 86.75 167 GLU A C 1
ATOM 1360 O O . GLU A 1 167 ? -36.836 -4.859 31.480 1.00 86.75 167 GLU A O 1
ATOM 1365 N N . GLN A 1 168 ? -35.409 -6.194 30.392 1.00 88.94 168 GLN A N 1
ATOM 1366 C CA . GLN A 1 168 ? -36.395 -7.219 30.042 1.00 88.94 168 GLN A CA 1
ATOM 1367 C C . GLN A 1 168 ? -36.997 -7.915 31.278 1.00 88.94 168 GLN A C 1
ATOM 1369 O O . GLN A 1 168 ? -38.156 -8.334 31.251 1.00 88.94 168 GLN A O 1
ATOM 1374 N N . SER A 1 169 ? -36.258 -8.022 32.386 1.00 82.38 169 SER A N 1
ATOM 1375 C CA . SER A 1 169 ? -36.805 -8.549 33.640 1.00 82.38 169 SER A CA 1
ATOM 1376 C C . SER A 1 169 ? -37.884 -7.624 34.215 1.00 82.38 169 SER A C 1
ATOM 1378 O O . SER A 1 169 ? -38.948 -8.124 34.565 1.00 82.38 169 SER A O 1
ATOM 1380 N N . TYR A 1 170 ? -37.707 -6.293 34.167 1.00 71.38 170 TYR A N 1
ATOM 1381 C CA . TYR A 1 170 ? -38.748 -5.332 34.573 1.00 71.38 170 TYR A CA 1
ATOM 1382 C C . TYR A 1 170 ? -39.996 -5.370 33.679 1.00 71.38 170 TYR A C 1
ATOM 1384 O O . TYR A 1 170 ? -41.086 -5.069 34.159 1.00 71.38 170 TYR A O 1
ATOM 1392 N N . THR A 1 171 ? -39.872 -5.722 32.393 1.00 76.31 171 THR A N 1
ATOM 1393 C CA . THR A 1 171 ? -41.040 -5.811 31.494 1.00 76.31 171 THR A CA 1
ATOM 1394 C C . THR A 1 171 ? -41.796 -7.132 31.629 1.00 76.31 171 THR A C 1
ATOM 1396 O O . THR A 1 171 ? -43.016 -7.153 31.482 1.00 76.31 171 THR A O 1
ATOM 1399 N N . THR A 1 172 ? -41.093 -8.232 31.912 1.00 77.75 172 THR A N 1
ATOM 1400 C CA . THR A 1 172 ? -41.679 -9.585 31.999 1.00 77.75 172 THR A CA 1
ATOM 1401 C C . THR A 1 172 ? -42.148 -9.955 33.402 1.00 77.75 172 THR A C 1
ATOM 1403 O O . THR A 1 172 ? -43.157 -10.637 33.552 1.00 77.75 172 THR A O 1
ATOM 1406 N N . ASN A 1 173 ? -41.432 -9.491 34.423 1.00 68.94 173 ASN A N 1
ATOM 1407 C CA . ASN A 1 173 ? -41.771 -9.613 35.832 1.00 68.94 173 ASN A CA 1
ATOM 1408 C C . ASN A 1 173 ? -41.562 -8.234 36.469 1.00 68.94 173 ASN A C 1
ATOM 1410 O O . ASN A 1 173 ? -40.535 -8.023 37.123 1.00 68.94 173 ASN A O 1
ATOM 1414 N N . PRO A 1 174 ? -42.488 -7.274 36.262 1.00 68.06 174 PRO A N 1
ATOM 1415 C CA . PRO A 1 174 ? -42.402 -5.996 36.951 1.00 68.06 174 PRO A CA 1
ATOM 1416 C C . PRO A 1 174 ? -42.244 -6.280 38.448 1.00 68.06 174 PRO A C 1
ATOM 1418 O O . PRO A 1 174 ? -43.032 -7.065 38.992 1.00 68.06 174 PRO A O 1
ATOM 1421 N N . PRO A 1 175 ? -41.215 -5.717 39.115 1.00 63.03 175 PRO A N 1
ATOM 1422 C CA . PRO A 1 175 ? -41.049 -5.910 40.544 1.00 63.03 175 PRO A CA 1
ATOM 1423 C C . PRO A 1 175 ? -42.358 -5.499 41.202 1.00 63.03 175 PRO A C 1
ATOM 1425 O O . PRO A 1 175 ? -42.946 -4.492 40.796 1.00 63.03 175 PRO A O 1
ATOM 1428 N N . ALA A 1 176 ? -42.816 -6.296 42.175 1.00 61.38 176 ALA A N 1
ATOM 1429 C CA . ALA A 1 176 ? -44.023 -5.991 42.930 1.00 61.38 176 ALA A CA 1
ATOM 1430 C C . ALA A 1 176 ? -43.963 -4.513 43.299 1.00 61.38 176 ALA A C 1
ATOM 1432 O O . ALA A 1 176 ? -42.989 -4.089 43.930 1.00 61.38 176 ALA A O 1
ATOM 1433 N N . THR A 1 177 ? -44.927 -3.734 42.799 1.00 55.69 177 THR A N 1
ATOM 1434 C CA . THR A 1 177 ? -44.897 -2.289 42.972 1.00 55.69 177 THR A CA 1
ATOM 1435 C C . THR A 1 177 ? -44.760 -2.048 44.457 1.00 55.69 177 THR A C 1
ATOM 1437 O O . THR A 1 177 ? -45.612 -2.469 45.242 1.00 55.69 177 THR A O 1
ATOM 1440 N N . VAL A 1 178 ? -43.662 -1.398 44.855 1.00 55.25 178 VAL A N 1
ATOM 1441 C CA . VAL A 1 178 ? -43.618 -0.773 46.166 1.00 55.25 178 VAL A CA 1
ATOM 1442 C C . VAL A 1 178 ? -44.650 0.329 46.057 1.00 55.25 178 VAL A C 1
ATOM 1444 O O . VAL A 1 178 ? -44.356 1.442 45.625 1.00 55.25 178 VAL A O 1
ATOM 1447 N N . GLN A 1 179 ? -45.889 -0.026 46.388 1.00 48.66 179 GLN A N 1
ATOM 1448 C CA . GLN A 1 179 ? -46.865 0.931 46.833 1.00 48.66 179 GLN A CA 1
ATOM 1449 C C . GLN A 1 179 ? -46.269 1.485 48.120 1.00 48.66 179 GLN A C 1
ATOM 1451 O O . GLN A 1 179 ? -46.510 0.989 49.219 1.00 48.66 179 GLN A O 1
ATOM 1456 N N . PHE A 1 180 ? -45.447 2.524 47.948 1.00 46.00 180 PHE A N 1
ATOM 1457 C CA . PHE A 1 180 ? -45.556 3.680 48.808 1.00 46.00 180 PHE A CA 1
ATOM 1458 C C . PHE A 1 180 ? -47.040 3.973 48.832 1.00 46.00 180 PHE A C 1
ATOM 1460 O O . PHE A 1 180 ? -47.616 4.437 47.850 1.00 46.00 180 PHE A O 1
ATOM 1467 N N . LYS A 1 181 ? -47.673 3.519 49.907 1.00 42.69 181 LYS A N 1
ATOM 1468 C CA . LYS A 1 181 ? -49.049 3.854 50.161 1.00 42.69 181 LYS A CA 1
ATOM 1469 C C . LYS A 1 181 ? -49.026 5.370 50.262 1.00 42.69 181 LYS A C 1
ATOM 1471 O O . LYS A 1 181 ? -48.337 5.907 51.129 1.00 42.69 181 LYS A O 1
ATOM 1476 N N . GLU A 1 182 ? -49.734 6.041 49.365 1.00 46.97 182 GLU A N 1
ATOM 1477 C CA . GLU A 1 182 ? -50.127 7.438 49.535 1.00 46.97 182 GLU A CA 1
ATOM 1478 C C . GLU A 1 182 ? -51.175 7.478 50.667 1.00 46.97 182 GLU A C 1
ATOM 1480 O O . GLU A 1 182 ? -52.325 7.843 50.496 1.00 46.97 182 GLU A O 1
ATOM 1485 N N . GLU A 1 183 ? -50.763 7.009 51.847 1.00 50.97 183 GLU A N 1
ATOM 1486 C CA . GLU A 1 183 ? -51.386 7.212 53.151 1.00 50.97 183 GLU A CA 1
ATOM 1487 C C . GLU A 1 183 ? -50.514 8.247 53.863 1.00 50.97 183 GLU A C 1
ATOM 1489 O O . GLU A 1 183 ? -49.876 7.996 54.878 1.00 50.97 183 GLU A O 1
ATOM 1494 N N . TYR A 1 184 ? -50.412 9.394 53.192 1.00 53.53 184 TYR A N 1
ATOM 1495 C CA . TYR A 1 184 ? -50.150 10.697 53.787 1.00 53.53 184 TYR A CA 1
ATOM 1496 C C . TYR A 1 184 ? -51.112 11.751 53.202 1.00 53.53 184 TYR A C 1
ATOM 1498 O O . TYR A 1 184 ? -50.826 12.942 53.232 1.00 53.53 184 TYR A O 1
ATOM 1506 N N . ASP A 1 185 ? -52.304 11.300 52.787 1.00 48.09 185 ASP A N 1
ATOM 1507 C CA . ASP A 1 185 ? -53.556 12.041 53.000 1.00 48.09 185 ASP A CA 1
ATOM 1508 C C . ASP A 1 185 ? -54.022 11.846 54.466 1.00 48.09 185 ASP A C 1
AT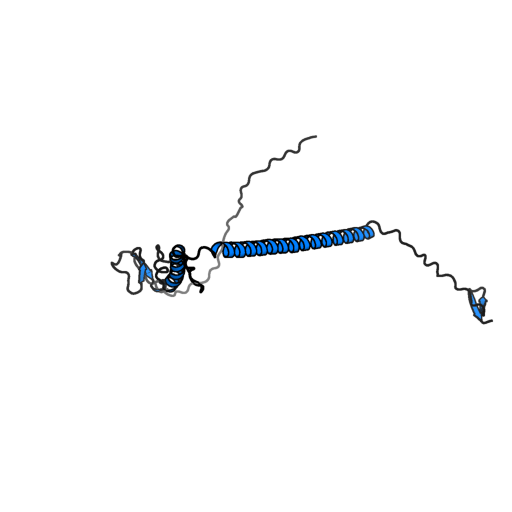OM 1510 O O . ASP A 1 185 ? -55.198 11.623 54.749 1.00 48.09 185 ASP A O 1
ATOM 1514 N N . ASP A 1 186 ? -53.077 11.884 55.416 1.00 49.75 186 ASP A N 1
ATOM 1515 C CA . ASP A 1 186 ? -53.404 12.075 56.826 1.00 49.75 186 ASP A CA 1
ATOM 1516 C C . ASP A 1 186 ? -54.004 13.478 56.939 1.00 49.75 186 ASP A C 1
ATOM 1518 O O . ASP A 1 186 ? -53.334 14.473 56.642 1.00 49.75 186 ASP A O 1
ATOM 1522 N N . GLU A 1 187 ? -55.264 13.552 57.369 1.00 62.03 187 GLU A N 1
ATOM 1523 C CA . GLU A 1 187 ? -55.905 14.796 57.788 1.00 62.03 187 GLU A CA 1
ATOM 1524 C C . GLU A 1 187 ? -54.988 15.484 58.808 1.00 62.03 187 GLU A C 1
ATOM 1526 O O . GLU A 1 187 ? -54.891 15.048 59.957 1.00 62.03 187 GLU A O 1
ATOM 1531 N N . LEU A 1 188 ? -54.271 16.532 58.384 1.00 64.69 188 LEU A N 1
ATOM 1532 C CA . LEU A 1 188 ? -53.365 17.257 59.268 1.00 64.69 188 LEU A CA 1
ATOM 1533 C C . LEU A 1 188 ? -54.192 17.803 60.442 1.00 64.69 188 LEU A C 1
ATOM 1535 O O . LEU A 1 188 ? -55.077 18.631 60.209 1.00 64.69 188 LEU A O 1
ATOM 1539 N N . PRO A 1 189 ? -53.948 17.356 61.689 1.00 69.00 189 PRO A N 1
ATOM 1540 C CA . PRO A 1 189 ? -54.706 17.852 62.824 1.00 69.00 189 PRO A CA 1
ATOM 1541 C C . PRO A 1 189 ? -54.444 19.350 62.980 1.00 69.00 189 PRO A C 1
ATOM 1543 O O . PRO A 1 189 ? -53.314 19.808 62.782 1.00 69.00 189 PRO A O 1
ATOM 1546 N N . CYS A 1 190 ? -55.487 20.100 63.343 1.00 71.00 190 CYS A N 1
ATOM 1547 C CA . CYS A 1 190 ? -55.393 21.543 63.557 1.00 71.00 190 CYS A CA 1
ATOM 1548 C C . CYS A 1 190 ? -54.232 21.885 64.498 1.00 71.00 190 CYS A C 1
ATOM 1550 O O . CYS A 1 190 ? -53.933 21.135 65.436 1.00 71.00 190 CYS A O 1
ATOM 1552 N N . LEU A 1 191 ? -53.578 23.021 64.259 1.00 75.81 191 LEU A N 1
ATOM 1553 C CA . LEU A 1 191 ? -52.400 23.407 65.030 1.00 75.81 191 LEU A CA 1
ATOM 1554 C C . LEU A 1 191 ? -52.775 23.648 66.503 1.00 75.81 191 LEU A C 1
ATOM 1556 O O . LEU A 1 191 ? -53.917 23.955 66.833 1.00 75.81 191 LEU A O 1
ATOM 1560 N N . ASP A 1 192 ? -51.800 23.577 67.416 1.00 75.44 192 ASP A N 1
ATOM 1561 C CA . ASP A 1 192 ? -52.028 23.704 68.873 1.00 75.44 192 ASP A CA 1
ATOM 1562 C C . ASP A 1 192 ? -52.718 25.021 69.312 1.00 75.44 192 ASP A C 1
ATOM 1564 O O . ASP A 1 192 ? -53.143 25.150 70.464 1.00 75.44 192 ASP A O 1
ATOM 1568 N N . HIS A 1 193 ? -52.854 26.003 68.416 1.00 78.25 193 HIS A N 1
ATOM 1569 C CA . HIS A 1 193 ? -53.549 27.279 68.617 1.00 78.25 193 HIS A CA 1
ATOM 1570 C C . HIS A 1 193 ? -54.934 27.365 67.943 1.00 78.25 193 HIS A C 1
ATOM 1572 O O . HIS A 1 193 ? -55.554 28.420 67.999 1.00 78.25 193 HIS A O 1
ATOM 1578 N N . GLU A 1 194 ? -55.454 26.263 67.400 1.00 80.31 194 GLU A N 1
ATOM 1579 C CA . GLU A 1 194 ? -56.745 26.175 66.704 1.00 80.31 194 GLU A CA 1
ATOM 1580 C C . GLU A 1 194 ? -57.683 25.137 67.364 1.00 80.31 194 GLU A C 1
ATOM 1582 O O . GLU A 1 194 ? -57.255 24.245 68.107 1.00 80.31 194 GLU A O 1
ATOM 1587 N N . PHE A 1 195 ? -58.987 25.243 67.106 1.00 72.12 195 PHE A N 1
ATOM 1588 C CA . PHE A 1 195 ? -60.007 24.243 67.429 1.00 72.12 195 PHE A CA 1
ATOM 1589 C C . PHE A 1 195 ? -60.553 23.598 66.149 1.00 72.12 195 PHE A C 1
ATOM 1591 O O . PHE A 1 195 ? -60.869 24.295 65.187 1.00 72.12 195 PHE A O 1
ATOM 1598 N N . GLN A 1 196 ? -60.738 22.275 66.168 1.00 80.25 196 GLN A N 1
ATOM 1599 C CA . GLN A 1 196 ? -61.388 21.542 65.079 1.00 80.25 196 GLN A CA 1
ATOM 1600 C C . GLN A 1 196 ? -62.911 21.513 65.270 1.00 80.25 196 GLN A C 1
ATOM 1602 O O . GLN A 1 196 ? -63.416 21.081 66.311 1.00 80.25 196 GLN A O 1
ATOM 1607 N N . CYS A 1 197 ? -63.653 21.953 64.258 1.00 75.44 197 CYS A N 1
ATOM 1608 C CA . CYS A 1 197 ? -65.109 21.855 64.222 1.00 75.44 197 CYS A CA 1
ATOM 1609 C C . CYS A 1 197 ? -65.571 20.440 63.840 1.00 75.44 197 CYS A C 1
ATOM 1611 O O . CYS A 1 197 ? -64.854 19.681 63.195 1.00 75.44 197 CYS A O 1
ATOM 1613 N N . HIS A 1 198 ? -66.821 20.089 64.168 1.00 67.50 198 HIS A N 1
ATOM 1614 C CA . HIS A 1 198 ? -67.407 18.789 63.795 1.00 67.50 198 HIS A CA 1
ATOM 1615 C C . HIS A 1 198 ? -67.534 18.582 62.267 1.00 67.50 198 HIS A C 1
ATOM 1617 O O . HIS A 1 198 ? -67.752 17.465 61.812 1.00 67.50 198 HIS A O 1
ATOM 1623 N N . THR A 1 199 ? -67.384 19.651 61.478 1.00 72.88 199 THR A N 1
ATOM 1624 C CA . THR A 1 199 ? -67.301 19.644 60.008 1.00 72.88 199 THR A CA 1
ATOM 1625 C C . THR A 1 199 ? -65.901 19.342 59.461 1.00 72.88 199 THR A C 1
ATOM 1627 O O . THR A 1 199 ? -65.762 19.204 58.251 1.00 72.88 199 THR A O 1
ATOM 1630 N N . GLY A 1 200 ? -64.877 19.246 60.318 1.00 66.75 200 GLY A N 1
ATOM 1631 C CA . GLY A 1 200 ? -63.476 19.014 59.943 1.00 66.75 200 GLY A CA 1
ATOM 1632 C C . GLY A 1 200 ? -62.629 20.285 59.784 1.00 66.75 200 GLY A C 1
ATOM 1633 O O . GLY A 1 200 ? -61.408 20.187 59.748 1.00 66.75 200 GLY A O 1
ATOM 1634 N N . GLU A 1 201 ? -63.243 21.470 59.742 1.00 78.31 201 GLU A N 1
ATOM 1635 C CA . GLU A 1 201 ? -62.544 22.755 59.574 1.00 78.31 201 GLU A CA 1
ATOM 1636 C C . GLU A 1 201 ? -61.854 23.231 60.870 1.00 78.31 201 GLU A C 1
ATOM 1638 O O . GLU A 1 201 ? -62.412 23.103 61.965 1.00 78.31 201 GLU A O 1
ATOM 1643 N N . CYS A 1 202 ? -60.659 23.816 60.737 1.00 82.06 202 CYS A N 1
ATOM 1644 C CA . CYS A 1 202 ? -59.876 24.411 61.826 1.00 82.06 202 CYS A CA 1
ATOM 1645 C C . CYS A 1 202 ? -60.158 25.918 61.962 1.00 82.06 202 CYS A C 1
ATOM 1647 O O . CYS A 1 202 ? -60.314 26.612 60.957 1.00 82.06 202 CYS A O 1
ATOM 1649 N N . ILE A 1 203 ? -60.218 26.429 63.197 1.00 79.81 203 ILE A N 1
ATOM 1650 C CA . ILE A 1 203 ? -60.426 27.857 63.506 1.00 79.81 203 ILE A CA 1
ATOM 1651 C C . ILE A 1 203 ? -59.499 28.273 64.657 1.00 79.81 203 ILE A C 1
ATOM 1653 O O . ILE A 1 203 ? -59.434 27.560 65.657 1.00 79.81 203 ILE A O 1
ATOM 1657 N N . ASP A 1 204 ? -58.831 29.426 64.552 1.00 78.19 204 ASP A N 1
ATOM 1658 C CA . ASP A 1 204 ? -58.030 30.032 65.632 1.00 78.19 204 ASP A CA 1
ATOM 1659 C C . ASP A 1 204 ? -58.794 30.152 66.973 1.00 78.19 204 ASP A C 1
ATOM 1661 O O . ASP A 1 204 ? -60.004 30.402 67.000 1.00 78.19 204 ASP A O 1
ATOM 1665 N N . LYS A 1 205 ? -58.067 29.981 68.088 1.00 69.81 205 LYS A N 1
ATOM 1666 C CA . LYS A 1 205 ? -58.569 30.042 69.479 1.00 69.81 205 LYS A CA 1
ATOM 1667 C C . LYS A 1 205 ? -58.891 31.448 69.996 1.00 69.81 205 LYS A C 1
ATOM 1669 O O . LYS A 1 205 ? -58.110 32.385 69.723 1.00 69.81 205 LYS A O 1
#

InterPro domains:
  IPR002172 Low-density lipoprotein (LDL) receptor class A repeat [PF00057] (49-84)
  IPR002172 Low-density lipoprotein (LDL) receptor class A repeat [PS50068] (49-85)
  IPR002172 Low-density lipoprotein (LDL) receptor class A repeat [SM00192] (49-86)
  IPR002172 Low-density lipoprotein (LDL) receptor class A repeat [cd00112] (50-84)
  IPR023415 Low-density lipoprotein (LDL) receptor class A, conserved site [PS01209] (62-84)
  IPR036055 LDL receptor-like superfamily [G3DSA:4.10.400.10] (44-91)
  IPR036055 LDL receptor-like superfamily [SSF57424] (48-86)

Foldseek 3Di:
DDDDDDDDDDDDDDDDDDDDDDDDDDDDDDDDDDPDPDDDDDPPDLPPADDPQWDQDPVRDTDGVVQQCPPDQPDPVSRSNCVDPVNVVVVVVVVVVVVVVVVVCPDPDDDDDDPPDPPPPVVVVVVVVVVVVVVVVVVVVVVVVVVVVVVVVVVVVVVVVVVVVVVVCCVVPNDPPPPPPPVPVPLPPAPPQWDADPVRDTDGD

Organism: Ancylostoma caninum (NCBI:txid29170)

Secondary structure (DSSP, 8-state):
---------------------------------PPPPPPPPP-----SS--TTEEE-TTS-EEETTSTTSSS--STT-HHHHTSHHHHHHHHHHHHHHHHTTS-----SSPPPPTT-TTSHHHHHHHHHHHHHHHHHHHHHHHHHHHHHHHHHHHHHHHHHHHHHHHHHHHHS---------------PPPTTEEE-TTS-EEE-

pLDDT: mean 72.88, std 20.15, range [36.94, 98.38]